Protein AF-A0A9P1GPL3-F1 (afdb_monomer)

Radius of gyration: 32.75 Å; Cα contacts (8 Å, |Δi|>4): 159; chains: 1; bounding box: 79×75×98 Å

Sequence (313 aa):
MGVFVDAPELQLQSQAELERCFILTQRFQTFSAKETKCEQCYRPGAQRQSIFLCGPAVNDRLQQKQCRSWFLGKAFVTLQYGDDRYVVREAIGECPSKAIRYVSREDLTKLEYAMTQCATLRHRARPWEKETIPGPYELYQELMLDELISMDMEKAVQSEADPYADTKVAEELGEDAQEILAAANRLSEEQREKIWPKGYGSEASQAAQAFEDQKNQKFGKRSTREVEEGDSRGVQRAEMKATLFYMLDRDGDGFLYDTELRPFADRVNRTCGVTEAEEYQSLCNEYRCSPMQGMDMIAFARMLDDEQSPHDF

pLDDT: mean 70.44, std 22.85, range [23.05, 98.12]

Structure (mmCIF, N/CA/C/O backbone):
data_AF-A0A9P1GPL3-F1
#
_entry.id   AF-A0A9P1GPL3-F1
#
loop_
_atom_site.group_PDB
_atom_site.id
_atom_site.type_symbol
_atom_site.label_atom_id
_atom_site.label_alt_id
_atom_site.label_comp_id
_atom_site.label_asym_id
_atom_site.label_entity_id
_atom_site.label_seq_id
_atom_site.pdbx_PDB_ins_code
_atom_site.Cartn_x
_atom_site.Cartn_y
_atom_site.Cartn_z
_atom_site.occupancy
_atom_site.B_iso_or_equiv
_atom_site.auth_seq_id
_atom_site.auth_comp_id
_atom_site.auth_asym_id
_atom_site.auth_atom_id
_atom_site.pdbx_PDB_model_num
ATOM 1 N N . MET A 1 1 ? 49.396 52.117 -6.608 1.00 36.03 1 MET A N 1
ATOM 2 C CA . MET A 1 1 ? 49.425 50.689 -6.987 1.00 36.03 1 MET A CA 1
ATOM 3 C C . MET A 1 1 ? 48.067 50.104 -6.656 1.00 36.03 1 MET A C 1
ATOM 5 O O . MET A 1 1 ? 47.766 49.928 -5.487 1.00 36.03 1 MET A O 1
ATOM 9 N N . GLY A 1 2 ? 47.227 49.907 -7.666 1.00 25.11 2 GLY A N 1
ATOM 10 C CA . GLY A 1 2 ? 45.908 49.295 -7.534 1.00 25.11 2 GLY A CA 1
ATOM 11 C C . GLY A 1 2 ? 45.536 48.755 -8.905 1.00 25.11 2 GLY A C 1
ATOM 12 O O . GLY A 1 2 ? 45.456 49.527 -9.856 1.00 25.11 2 GLY A O 1
ATOM 13 N N . VAL A 1 3 ? 45.465 47.433 -9.017 1.00 27.84 3 VAL A N 1
ATOM 14 C CA . VAL A 1 3 ? 45.242 46.713 -10.271 1.00 27.84 3 VAL A CA 1
ATOM 15 C C . VAL A 1 3 ? 43.737 46.656 -10.517 1.00 27.84 3 VAL A C 1
ATOM 17 O O . VAL A 1 3 ? 42.997 46.118 -9.699 1.00 27.84 3 VAL A O 1
ATOM 20 N N . PHE A 1 4 ? 43.315 47.258 -11.626 1.00 23.05 4 PHE A N 1
ATOM 21 C CA . PHE A 1 4 ? 42.003 47.090 -12.247 1.00 23.05 4 PHE A CA 1
ATOM 22 C C . PHE A 1 4 ? 41.982 45.739 -12.971 1.00 23.05 4 PHE A C 1
ATOM 24 O O . PHE A 1 4 ? 42.940 45.412 -13.673 1.00 23.05 4 PHE A O 1
ATOM 31 N N . VAL A 1 5 ? 40.905 44.971 -12.818 1.00 32.09 5 VAL A N 1
ATOM 32 C CA . VAL A 1 5 ? 40.594 43.847 -13.708 1.00 32.09 5 VAL A CA 1
ATOM 33 C C . VAL A 1 5 ? 39.197 44.093 -14.257 1.00 32.09 5 VAL A C 1
ATOM 35 O O . VAL A 1 5 ? 38.238 44.222 -13.497 1.00 32.09 5 VAL A O 1
ATOM 38 N N . ASP A 1 6 ? 39.140 44.220 -15.577 1.00 28.12 6 ASP A N 1
ATOM 39 C CA . ASP A 1 6 ? 37.954 44.494 -16.374 1.00 28.12 6 ASP A CA 1
ATOM 40 C C . ASP A 1 6 ? 36.912 43.374 -16.260 1.00 28.12 6 ASP A C 1
ATOM 42 O O . ASP A 1 6 ? 37.222 42.185 -16.365 1.00 28.12 6 ASP A O 1
ATOM 46 N N . ALA A 1 7 ? 35.653 43.772 -16.083 1.00 32.44 7 ALA A N 1
ATOM 47 C CA . ALA A 1 7 ? 34.491 42.921 -16.296 1.00 32.44 7 ALA A CA 1
ATOM 48 C C . ALA A 1 7 ? 34.049 43.047 -17.765 1.00 32.44 7 ALA A C 1
ATOM 50 O O . ALA A 1 7 ? 33.948 44.174 -18.257 1.00 32.44 7 ALA A O 1
ATOM 51 N N . PRO A 1 8 ? 33.749 41.948 -18.481 1.00 42.41 8 PRO A N 1
ATOM 52 C CA . PRO A 1 8 ? 33.212 42.059 -19.822 1.00 42.41 8 PRO A CA 1
ATOM 53 C C . PRO A 1 8 ? 31.729 42.438 -19.783 1.00 42.41 8 PRO A C 1
ATOM 55 O O . PRO A 1 8 ? 30.871 41.747 -19.233 1.00 42.41 8 PRO A O 1
ATOM 58 N N . GLU A 1 9 ? 31.486 43.568 -20.427 1.00 42.88 9 GLU A N 1
ATOM 59 C CA . GLU A 1 9 ? 30.253 44.062 -21.014 1.00 42.88 9 GLU A CA 1
ATOM 60 C C . GLU A 1 9 ? 29.491 42.945 -21.756 1.00 42.88 9 GLU A C 1
ATOM 62 O O . GLU A 1 9 ? 29.871 42.519 -22.847 1.00 42.88 9 GLU A O 1
ATOM 67 N N . LEU A 1 10 ? 28.404 42.452 -21.154 1.00 31.27 10 LEU A N 1
ATOM 68 C CA . LEU A 1 10 ? 27.431 41.596 -21.831 1.00 31.27 10 LEU A CA 1
ATOM 69 C C . LEU A 1 10 ? 26.256 42.454 -22.294 1.00 31.27 10 LEU A C 1
ATOM 71 O O . LEU A 1 10 ? 25.479 42.991 -21.505 1.00 31.27 10 LEU A O 1
ATOM 75 N N . GLN A 1 11 ? 26.201 42.589 -23.614 1.00 37.41 11 GLN A N 1
ATOM 76 C CA . GLN A 1 11 ? 25.208 43.311 -24.388 1.00 37.41 11 GLN A CA 1
ATOM 77 C C . GLN A 1 11 ? 23.776 42.902 -24.027 1.00 37.41 11 GLN A C 1
ATOM 79 O O . GLN A 1 11 ? 23.438 41.721 -23.951 1.00 37.41 11 GLN A O 1
ATOM 84 N N . LEU A 1 12 ? 22.915 43.916 -23.920 1.00 46.59 12 LEU A N 1
ATOM 85 C CA . LEU A 1 12 ? 21.476 43.776 -24.085 1.00 46.59 12 LEU A CA 1
ATOM 86 C C . LEU A 1 12 ? 21.175 43.087 -25.425 1.00 46.59 12 LEU A C 1
ATOM 88 O O . LEU A 1 12 ? 21.365 43.682 -26.486 1.00 46.59 12 LEU A O 1
ATOM 92 N N . GLN A 1 13 ? 20.606 41.884 -25.377 1.00 36.25 13 GLN A N 1
ATOM 93 C CA . GLN A 1 13 ? 19.779 41.366 -26.461 1.00 36.25 13 GLN A CA 1
ATOM 94 C C . GLN A 1 13 ? 18.399 40.961 -25.929 1.00 36.25 13 GLN A C 1
ATOM 96 O O . GLN A 1 13 ? 18.230 40.009 -25.178 1.00 36.25 13 GLN A O 1
ATOM 101 N N . SER A 1 14 ? 17.432 41.776 -26.359 1.00 42.41 14 SER A N 1
ATOM 102 C CA . SER A 1 14 ? 16.008 41.515 -26.583 1.00 42.41 14 SER A CA 1
ATOM 103 C C . SER A 1 14 ? 15.138 40.985 -25.435 1.00 42.41 14 SER A C 1
ATOM 105 O O . SER A 1 14 ? 14.998 39.784 -25.226 1.00 42.41 14 SER A O 1
ATOM 107 N N . GLN A 1 15 ? 14.352 41.905 -24.867 1.00 37.00 15 GLN A N 1
ATOM 108 C CA . GLN A 1 15 ? 13.057 41.689 -24.198 1.00 37.00 15 GLN A CA 1
ATOM 109 C C . GLN A 1 15 ? 11.960 41.094 -25.126 1.00 37.00 15 GLN A C 1
ATOM 111 O O . GLN A 1 15 ? 10.790 41.434 -24.997 1.00 37.00 15 GLN A O 1
ATOM 116 N N . ALA A 1 16 ? 12.296 40.219 -26.079 1.00 38.56 16 ALA A N 1
ATOM 117 C CA . ALA A 1 16 ? 11.332 39.664 -27.041 1.00 38.56 16 ALA A CA 1
ATOM 118 C C . ALA A 1 16 ? 10.867 38.228 -26.721 1.00 38.56 16 ALA A C 1
ATOM 120 O O . ALA A 1 16 ? 10.000 37.703 -27.415 1.00 38.56 16 ALA A O 1
ATOM 121 N N . GLU A 1 17 ? 11.396 37.588 -25.672 1.00 37.62 17 GLU A N 1
ATOM 122 C CA . GLU A 1 17 ? 11.065 36.188 -25.347 1.00 37.62 17 GLU A CA 1
ATOM 123 C C . GLU A 1 17 ? 10.162 36.003 -24.114 1.00 37.62 17 GLU A C 1
ATOM 125 O O . GLU A 1 17 ? 9.749 34.883 -23.826 1.00 37.62 17 GLU A O 1
ATOM 130 N N . LEU A 1 18 ? 9.766 37.080 -23.423 1.00 35.84 18 LEU A N 1
ATOM 131 C CA . LEU A 1 18 ? 8.903 36.990 -22.231 1.00 35.84 18 LEU A CA 1
ATOM 132 C C . LEU A 1 18 ? 7.399 37.205 -22.493 1.00 35.84 18 LEU A C 1
ATOM 134 O O . LEU A 1 18 ? 6.596 36.934 -21.606 1.00 35.84 18 LEU A O 1
ATOM 138 N N . GLU A 1 19 ? 6.983 37.582 -23.707 1.00 34.50 19 GLU A N 1
ATOM 139 C CA . GLU A 1 19 ? 5.559 37.797 -24.049 1.00 34.50 19 GLU A CA 1
ATOM 140 C C . GLU A 1 19 ? 4.894 36.639 -24.827 1.00 34.50 19 GLU A C 1
ATOM 142 O O . GLU A 1 19 ? 3.843 36.818 -25.437 1.00 34.50 19 GLU A O 1
ATOM 147 N N . ARG A 1 20 ? 5.455 35.419 -24.811 1.00 34.59 20 ARG A N 1
ATOM 148 C CA . ARG A 1 20 ? 4.840 34.244 -25.480 1.00 34.59 20 ARG A CA 1
ATOM 149 C C . ARG A 1 20 ? 4.268 33.162 -24.561 1.00 34.59 20 ARG A C 1
ATOM 151 O O . ARG A 1 20 ? 3.813 32.140 -25.063 1.00 34.59 20 ARG A O 1
ATOM 158 N N . CYS A 1 21 ? 4.213 33.388 -23.249 1.00 31.20 21 CYS A N 1
ATOM 159 C CA . CYS A 1 21 ? 3.619 32.433 -22.299 1.00 31.20 21 CYS A CA 1
ATOM 160 C C . CYS A 1 21 ? 2.234 32.820 -21.767 1.00 31.20 21 CYS A C 1
ATOM 162 O O . CYS A 1 21 ? 1.748 32.185 -20.836 1.00 31.20 21 CYS A O 1
ATOM 164 N N . PHE A 1 22 ? 1.557 33.805 -22.353 1.00 33.78 22 PHE A N 1
ATOM 165 C CA . PHE A 1 22 ? 0.177 34.102 -21.984 1.00 33.78 22 PHE A CA 1
ATOM 166 C C . PHE A 1 22 ? -0.705 34.167 -23.227 1.00 33.78 22 PHE A C 1
ATOM 168 O O . PHE A 1 22 ? -0.350 34.797 -24.216 1.00 33.78 22 PHE A O 1
ATOM 175 N N . ILE A 1 23 ? -1.879 33.540 -23.110 1.00 27.36 23 ILE A N 1
ATOM 176 C CA . ILE A 1 23 ? -2.945 33.372 -24.107 1.00 27.36 23 ILE A CA 1
ATOM 177 C C . ILE A 1 23 ? -2.765 32.144 -25.012 1.00 27.36 23 ILE A C 1
ATOM 179 O O . ILE A 1 23 ? -2.117 32.196 -26.049 1.00 27.36 23 ILE A O 1
ATOM 183 N N . LEU A 1 24 ? -3.447 31.054 -24.643 1.00 26.27 24 LEU A N 1
ATOM 184 C CA . LEU A 1 24 ? -4.519 30.477 -25.467 1.00 26.27 24 LEU A CA 1
ATOM 185 C C . LEU A 1 24 ? -5.358 29.491 -24.634 1.00 26.27 24 LEU A C 1
ATOM 187 O O . LEU A 1 24 ? -5.278 28.273 -24.773 1.00 26.27 24 LEU A O 1
ATOM 191 N N . THR A 1 25 ? -6.225 30.055 -23.795 1.00 35.03 25 THR A N 1
ATOM 192 C CA . THR A 1 25 ? -7.487 29.412 -23.422 1.00 35.03 25 THR A CA 1
ATOM 193 C C . THR A 1 25 ? -8.533 29.875 -24.442 1.00 35.03 25 THR A C 1
ATOM 195 O O . THR A 1 25 ? -8.679 31.072 -24.669 1.00 35.03 25 THR A O 1
ATOM 198 N N . GLN A 1 26 ? -9.248 28.918 -25.042 1.00 33.59 26 GLN A N 1
ATOM 199 C CA . GLN A 1 26 ? -10.379 29.061 -25.979 1.00 33.59 26 GLN A CA 1
ATOM 200 C C . GLN A 1 26 ? -10.111 29.581 -27.409 1.00 33.59 26 GLN A C 1
ATOM 202 O O . GLN A 1 26 ? -10.097 30.780 -27.672 1.00 33.59 26 GLN A O 1
ATOM 207 N N . ARG A 1 27 ? -10.161 28.657 -28.384 1.00 24.88 27 ARG A N 1
ATOM 208 C CA . ARG A 1 27 ? -11.124 28.745 -29.502 1.00 24.88 27 ARG A CA 1
ATOM 209 C C . ARG A 1 27 ? -11.258 27.414 -30.248 1.00 24.88 27 ARG A C 1
ATOM 211 O O . ARG A 1 27 ? -10.327 26.941 -30.888 1.00 24.88 27 ARG A O 1
ATOM 218 N N . PHE A 1 28 ? -12.463 26.848 -30.189 1.00 38.75 28 PHE A N 1
ATOM 219 C CA . PHE A 1 28 ? -12.977 25.899 -31.173 1.00 38.75 28 PHE A CA 1
ATOM 220 C C . PHE A 1 28 ? -13.031 26.595 -32.539 1.00 38.75 28 PHE A C 1
ATOM 222 O O . PHE A 1 28 ? -13.774 27.561 -32.692 1.00 38.75 28 PHE A O 1
ATOM 229 N N . GLN A 1 29 ? -12.286 26.095 -33.523 1.00 28.09 29 GLN A N 1
ATOM 230 C CA . GLN A 1 29 ? -12.649 26.170 -34.937 1.00 28.09 29 GLN A CA 1
ATOM 231 C C . GLN A 1 29 ? -11.852 25.120 -35.716 1.00 28.09 29 GLN A C 1
ATOM 233 O O . GLN A 1 29 ? -10.637 25.001 -35.600 1.00 28.09 29 GLN A O 1
ATOM 238 N N . THR A 1 30 ? -12.599 24.321 -36.467 1.00 39.34 30 THR A N 1
ATOM 239 C CA . THR A 1 30 ? -12.168 23.266 -37.382 1.00 39.34 30 THR A CA 1
ATOM 240 C C . THR A 1 30 ? -11.005 23.711 -38.267 1.00 39.34 30 THR A C 1
ATOM 242 O O . THR A 1 30 ? -11.190 24.581 -39.118 1.00 39.34 30 THR A O 1
ATOM 245 N N . PHE A 1 31 ? -9.837 23.080 -38.119 1.00 24.77 31 PHE A N 1
ATOM 246 C CA . PHE A 1 31 ? -8.761 23.169 -39.102 1.00 24.77 31 PHE A CA 1
ATOM 247 C C . PHE A 1 31 ? -8.461 21.795 -39.695 1.00 24.77 31 PHE A C 1
ATOM 249 O O . PHE A 1 31 ? -8.177 20.823 -39.001 1.00 24.77 31 PHE A O 1
ATOM 256 N N . SER A 1 32 ? -8.599 21.774 -41.017 1.00 31.56 32 SER A N 1
ATOM 257 C CA . SER A 1 32 ? -8.368 20.681 -41.946 1.00 31.56 32 SER A CA 1
ATOM 258 C C . SER A 1 32 ? -6.977 20.074 -41.786 1.00 31.56 32 SER A C 1
ATOM 260 O O . SER A 1 32 ? -5.975 20.788 -41.740 1.00 31.56 32 SER A O 1
ATOM 262 N N . ALA A 1 33 ? -6.942 18.744 -41.775 1.00 31.42 33 ALA A N 1
ATOM 263 C CA . ALA A 1 33 ? -5.743 17.927 -41.759 1.00 31.42 33 ALA A CA 1
ATOM 264 C C . ALA A 1 33 ? -4.786 18.286 -42.910 1.00 31.42 33 ALA A C 1
ATOM 266 O O . ALA A 1 33 ? -5.190 18.368 -44.071 1.00 31.42 33 ALA A O 1
ATOM 267 N N . LYS A 1 34 ? -3.499 18.431 -42.586 1.00 30.00 34 LYS A N 1
ATOM 268 C CA . LYS A 1 34 ? -2.422 18.009 -43.481 1.00 30.00 34 LYS A CA 1
ATOM 269 C C . LYS A 1 34 ? -1.764 16.801 -42.836 1.00 30.00 34 LYS A C 1
ATOM 271 O O . LYS A 1 34 ? -1.238 16.878 -41.731 1.00 30.00 34 LYS A O 1
ATOM 276 N N . GLU A 1 35 ? -1.921 15.687 -43.530 1.00 37.31 35 GLU A N 1
ATOM 277 C CA . GLU A 1 35 ? -1.553 14.339 -43.137 1.00 37.31 35 GLU A CA 1
ATOM 278 C C . GLU A 1 35 ? -0.032 14.152 -43.126 1.00 37.31 35 GLU A C 1
ATOM 280 O O . GLU A 1 35 ? 0.643 14.368 -44.131 1.00 37.31 35 GLU A O 1
ATOM 285 N N . THR A 1 36 ? 0.491 13.634 -42.021 1.00 33.47 36 THR A N 1
ATOM 286 C CA . THR A 1 36 ? 1.657 12.747 -42.025 1.00 33.47 36 THR A CA 1
ATOM 287 C C . THR A 1 36 ? 1.237 11.474 -41.304 1.00 33.47 36 THR A C 1
ATOM 289 O O . THR A 1 36 ? 1.114 11.426 -40.082 1.00 33.47 36 THR A O 1
ATOM 292 N N . LYS A 1 37 ? 0.906 10.460 -42.105 1.00 29.91 37 LYS A N 1
ATOM 293 C CA . LYS A 1 37 ? 0.381 9.170 -41.660 1.00 29.91 37 LYS A CA 1
ATOM 294 C C . LYS A 1 37 ? 1.469 8.345 -40.967 1.00 29.91 37 LYS A C 1
ATOM 296 O O . LYS A 1 37 ? 2.531 8.122 -41.539 1.00 29.91 37 LYS A O 1
ATOM 301 N N . CYS A 1 38 ? 1.163 7.829 -39.779 1.00 30.45 38 CYS A N 1
ATOM 302 C CA . CYS A 1 38 ? 1.746 6.586 -39.277 1.00 30.45 38 CYS A CA 1
ATOM 303 C C . CYS A 1 38 ? 0.770 5.468 -39.674 1.00 30.45 38 CYS A C 1
ATOM 305 O O . CYS A 1 38 ? -0.292 5.318 -39.074 1.00 30.45 38 CYS A O 1
ATOM 307 N N . GLU A 1 39 ? 1.060 4.770 -40.770 1.00 36.34 39 GLU A N 1
ATOM 308 C CA . GLU A 1 39 ? 0.087 3.940 -41.499 1.00 36.34 39 GLU A CA 1
ATOM 309 C C . GLU A 1 39 ? -0.100 2.520 -40.923 1.00 36.34 39 GLU A C 1
ATOM 311 O O . GLU A 1 39 ? -0.730 1.685 -41.561 1.00 36.34 39 GLU A O 1
ATOM 316 N N . GLN A 1 40 ? 0.397 2.229 -39.713 1.00 40.28 40 GLN A N 1
ATOM 317 C CA . GLN A 1 40 ? 0.325 0.877 -39.133 1.00 40.28 40 GLN A CA 1
ATOM 318 C C . GLN A 1 40 ? -0.740 0.662 -38.045 1.00 40.28 40 GLN A C 1
ATOM 320 O O . GLN A 1 40 ? -0.975 -0.486 -37.686 1.00 40.28 40 GLN A O 1
ATOM 325 N N . CYS A 1 41 ? -1.447 1.696 -37.568 1.00 39.25 41 CYS A N 1
ATOM 326 C CA . CYS A 1 41 ? -2.419 1.528 -36.467 1.00 39.25 41 CYS A CA 1
ATOM 327 C C . CYS A 1 41 ? -3.800 2.182 -36.683 1.00 39.25 41 CYS A C 1
ATOM 329 O O . CYS A 1 41 ? -4.587 2.257 -35.744 1.00 39.25 41 CYS A O 1
ATOM 331 N N . TYR A 1 42 ? -4.136 2.675 -37.882 1.00 35.72 42 TYR A N 1
ATOM 332 C CA . TYR A 1 42 ? -5.380 3.436 -38.077 1.00 35.72 42 TYR A CA 1
ATOM 333 C C . TYR A 1 42 ? -6.524 2.600 -38.678 1.00 35.72 42 TYR A C 1
ATOM 335 O O . TYR A 1 42 ? -6.498 2.264 -39.862 1.00 35.72 42 TYR A O 1
ATOM 343 N N . ARG A 1 43 ? -7.574 2.328 -37.883 1.00 37.53 43 ARG A N 1
ATOM 344 C CA . ARG A 1 43 ? -8.911 1.950 -38.384 1.00 37.53 43 ARG A CA 1
ATOM 345 C C . ARG A 1 43 ? -9.843 3.178 -38.342 1.00 37.53 43 ARG A C 1
ATOM 347 O O . ARG A 1 43 ? -10.060 3.719 -37.259 1.00 37.53 43 ARG A O 1
ATOM 354 N N . PRO A 1 44 ? -10.416 3.629 -39.473 1.00 36.41 44 PRO A N 1
ATOM 355 C CA . PRO A 1 44 ? -11.353 4.750 -39.487 1.00 36.41 44 PRO A CA 1
ATOM 356 C C . PRO A 1 44 ? -12.739 4.288 -39.012 1.00 36.41 44 PRO A C 1
ATOM 358 O O . PRO A 1 44 ? -13.333 3.419 -39.646 1.00 36.41 44 PRO A O 1
ATOM 361 N N . GLY A 1 45 ? -13.279 4.868 -37.931 1.00 39.16 45 GLY A N 1
ATOM 362 C CA . GLY A 1 45 ? -14.689 4.621 -37.591 1.00 39.16 45 GLY A CA 1
ATOM 363 C C . GLY A 1 45 ? -15.239 4.971 -36.204 1.00 39.16 45 GLY A C 1
ATOM 364 O O . GLY A 1 45 ? -16.425 4.734 -36.008 1.00 39.16 45 GLY A O 1
ATOM 365 N N . ALA A 1 46 ? -14.480 5.524 -35.250 1.00 34.66 46 ALA A N 1
ATOM 366 C CA . ALA A 1 46 ? -15.007 5.783 -33.899 1.00 34.66 46 ALA A CA 1
ATOM 367 C C . ALA A 1 46 ? -14.820 7.241 -33.443 1.00 34.66 46 ALA A C 1
ATOM 369 O O . ALA A 1 46 ? -13.742 7.822 -33.578 1.00 34.66 46 ALA A O 1
ATOM 370 N N . GLN A 1 47 ? -15.898 7.836 -32.922 1.00 39.50 47 GLN A N 1
ATOM 371 C CA . GLN A 1 47 ? -15.927 9.159 -32.299 1.00 39.50 47 GLN A CA 1
ATOM 372 C C . GLN A 1 47 ? -15.833 9.058 -30.756 1.00 39.50 47 GLN A C 1
ATOM 374 O O . GLN A 1 47 ? -16.820 8.669 -30.146 1.00 39.50 47 GLN A O 1
ATOM 379 N N . ARG A 1 48 ? -14.740 9.629 -30.203 1.00 42.06 48 ARG A N 1
ATOM 380 C CA . ARG A 1 48 ? -14.564 10.382 -28.921 1.00 42.06 48 ARG A CA 1
ATOM 381 C C . ARG A 1 48 ? -14.468 9.712 -27.512 1.00 42.06 48 ARG A C 1
ATOM 383 O O . ARG A 1 48 ? -15.441 9.839 -26.775 1.00 42.06 48 ARG A O 1
ATOM 390 N N . GLN A 1 49 ? -13.208 9.492 -27.039 1.00 37.03 49 GLN A N 1
ATOM 391 C CA . GLN A 1 49 ? -12.601 9.812 -25.692 1.00 37.03 49 GLN A CA 1
ATOM 392 C C . GLN A 1 49 ? -12.162 8.747 -24.619 1.00 37.03 49 GLN A C 1
ATOM 394 O O . GLN A 1 49 ? -12.905 8.518 -23.677 1.00 37.03 49 GLN A O 1
ATOM 399 N N . SER A 1 50 ? -10.852 8.358 -24.588 1.00 39.06 50 SER A N 1
ATOM 400 C CA . SER A 1 50 ? -9.988 7.964 -23.403 1.00 39.06 50 SER A CA 1
ATOM 401 C C . SER A 1 50 ? -8.447 8.035 -23.609 1.00 39.06 50 SER A C 1
ATOM 403 O O . SER A 1 50 ? -7.946 7.722 -24.683 1.00 39.06 50 SER A O 1
ATOM 405 N N . ILE A 1 51 ? -7.671 8.331 -22.557 1.00 44.06 51 ILE A N 1
ATOM 406 C CA . ILE A 1 51 ? -6.314 8.912 -22.642 1.00 44.06 51 ILE A CA 1
ATOM 407 C C . ILE A 1 51 ? -5.113 7.947 -22.709 1.00 44.06 51 ILE A C 1
ATOM 409 O O . ILE A 1 51 ? -5.085 6.944 -22.008 1.00 44.06 51 ILE A O 1
ATOM 413 N N . PHE A 1 52 ? -4.107 8.274 -23.541 1.00 44.34 52 PHE A N 1
ATOM 414 C CA . PHE A 1 52 ? -2.851 7.516 -23.731 1.00 44.34 52 PHE A CA 1
ATOM 415 C C . PHE A 1 52 ? -1.623 8.371 -23.370 1.00 44.34 52 PHE A C 1
ATOM 417 O O . PHE A 1 52 ? -1.648 9.581 -23.551 1.00 44.34 52 PHE A O 1
ATOM 424 N N . LEU A 1 53 ? -0.526 7.759 -22.921 1.00 43.69 53 LEU A N 1
ATOM 425 C CA . LEU A 1 53 ? 0.788 8.405 -22.754 1.00 43.69 53 LEU A CA 1
ATOM 426 C C . LEU A 1 53 ? 1.820 7.624 -23.574 1.00 43.69 53 LEU A C 1
ATOM 428 O O . LEU A 1 53 ? 1.636 6.433 -23.787 1.00 43.69 53 LEU A O 1
ATOM 432 N N . CYS A 1 54 ? 2.893 8.259 -24.049 1.00 42.03 54 CYS A N 1
ATOM 433 C CA . CYS A 1 54 ? 3.989 7.557 -24.723 1.00 42.03 54 CYS A CA 1
ATOM 434 C C . CYS A 1 54 ? 5.325 8.069 -24.169 1.00 42.03 54 CYS A C 1
ATOM 436 O O . CYS A 1 54 ? 5.595 9.269 -24.219 1.00 42.03 54 CYS A O 1
ATOM 438 N N . GLY A 1 55 ? 6.127 7.181 -23.579 1.00 38.16 55 GLY A N 1
ATOM 439 C CA . GLY A 1 55 ? 7.487 7.471 -23.107 1.00 38.16 55 GLY A CA 1
ATOM 440 C C . GLY A 1 55 ? 8.554 7.235 -24.190 1.00 38.16 55 GLY A C 1
ATOM 441 O O . GLY A 1 55 ? 8.278 6.564 -25.187 1.00 38.16 55 GLY A O 1
ATOM 442 N N . PRO A 1 56 ? 9.781 7.771 -24.032 1.00 39.41 56 PRO A N 1
ATOM 443 C CA . PRO A 1 56 ? 10.856 7.552 -24.996 1.00 39.41 56 PRO A CA 1
ATOM 444 C C . PRO A 1 56 ? 11.278 6.07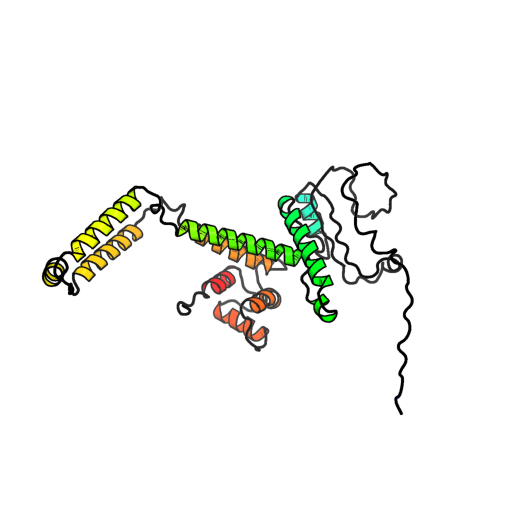3 -25.026 1.00 39.41 56 PRO A C 1
ATOM 446 O O . PRO A 1 56 ? 11.633 5.497 -24.001 1.00 39.41 56 PRO A O 1
ATOM 449 N N . ALA A 1 57 ? 11.255 5.464 -26.214 1.00 40.56 57 ALA A N 1
ATOM 450 C CA . ALA A 1 57 ? 11.701 4.091 -26.441 1.00 40.56 57 ALA A CA 1
ATOM 451 C C . ALA A 1 57 ? 13.238 3.988 -26.486 1.00 40.56 57 ALA A C 1
ATOM 453 O O . ALA A 1 57 ? 13.908 4.798 -27.135 1.00 40.56 57 ALA A O 1
ATOM 454 N N . VAL A 1 58 ? 13.796 2.954 -25.847 1.00 46.06 58 VAL A N 1
ATOM 455 C CA . VAL A 1 58 ? 15.222 2.611 -25.918 1.00 46.06 58 VAL A CA 1
ATOM 456 C C . VAL A 1 58 ? 15.464 1.625 -27.068 1.00 46.06 58 VAL A C 1
ATOM 458 O O . VAL A 1 58 ? 15.069 0.471 -27.008 1.00 46.06 58 VAL A O 1
ATOM 461 N N . ASN A 1 59 ? 16.164 2.138 -28.085 1.00 45.00 59 ASN A N 1
ATOM 462 C CA . ASN A 1 59 ? 17.122 1.469 -28.975 1.00 45.00 59 ASN A CA 1
ATOM 463 C C . ASN A 1 59 ? 16.655 0.251 -29.809 1.00 45.00 59 ASN A C 1
ATOM 465 O O . ASN A 1 59 ? 16.841 -0.891 -29.407 1.00 45.00 59 ASN A O 1
ATOM 469 N N . ASP A 1 60 ? 16.244 0.508 -31.059 1.00 45.41 60 ASP A N 1
ATOM 470 C CA . ASP A 1 60 ? 16.341 -0.479 -32.143 1.00 45.41 60 ASP A CA 1
ATOM 471 C C . ASP A 1 60 ? 16.931 0.156 -33.422 1.00 45.41 60 ASP A C 1
ATOM 473 O O . ASP A 1 60 ? 16.605 1.284 -33.812 1.00 45.41 60 ASP A O 1
ATOM 477 N N . ARG A 1 61 ? 17.919 -0.518 -34.021 1.00 51.16 61 ARG A N 1
ATOM 478 C CA . ARG A 1 61 ? 19.040 0.117 -34.749 1.00 51.16 61 ARG A CA 1
ATOM 479 C C . ARG A 1 61 ? 18.887 0.227 -36.266 1.00 51.16 61 ARG A C 1
ATOM 481 O O . ARG A 1 61 ? 19.836 0.665 -36.916 1.00 51.16 61 ARG A O 1
ATOM 488 N N . LEU A 1 62 ? 17.740 -0.110 -36.856 1.00 42.47 62 LEU A N 1
ATOM 489 C CA . LEU A 1 62 ? 17.647 -0.245 -38.323 1.00 42.47 62 LEU A CA 1
ATOM 490 C C . LEU A 1 62 ? 16.617 0.633 -39.052 1.00 42.47 62 LEU A C 1
ATOM 492 O O . LEU A 1 62 ? 16.679 0.701 -40.275 1.00 42.47 62 LEU A O 1
ATOM 496 N N . GLN A 1 63 ? 15.791 1.428 -38.361 1.00 43.28 63 GLN A N 1
ATOM 497 C CA . GLN A 1 63 ? 14.895 2.409 -39.021 1.00 43.28 63 GLN A CA 1
ATOM 498 C C . GLN A 1 63 ? 15.241 3.888 -38.758 1.00 43.28 63 GLN A C 1
ATOM 500 O O . GLN A 1 63 ? 14.532 4.809 -39.157 1.00 43.28 63 GLN A O 1
ATOM 505 N N . GLN A 1 64 ? 16.385 4.161 -38.130 1.00 45.12 64 GLN A N 1
ATOM 506 C CA . GLN A 1 64 ? 16.657 5.456 -37.501 1.00 45.12 64 GLN A CA 1
ATOM 507 C C . GLN A 1 64 ? 17.403 6.495 -38.361 1.00 45.12 64 GLN A C 1
ATOM 509 O O . GLN A 1 64 ? 17.966 7.433 -37.805 1.00 45.12 64 GLN A O 1
ATOM 514 N N . LYS A 1 65 ? 17.463 6.380 -39.694 1.00 42.78 65 LYS A N 1
ATOM 515 C CA . LYS A 1 65 ? 18.240 7.350 -40.501 1.00 42.78 65 LYS A CA 1
ATOM 516 C C . LYS A 1 65 ? 17.457 8.565 -41.005 1.00 42.78 65 LYS A C 1
ATOM 518 O O . LYS A 1 65 ? 18.097 9.562 -41.315 1.00 42.78 65 LYS A O 1
ATOM 523 N N . GLN A 1 66 ? 16.121 8.548 -41.001 1.00 39.38 66 GLN A N 1
ATOM 524 C CA . GLN A 1 66 ? 15.328 9.677 -41.523 1.00 39.38 66 GLN A CA 1
ATOM 525 C C . GLN A 1 66 ? 14.535 10.471 -40.470 1.00 39.38 66 GLN A C 1
ATOM 527 O O . GLN A 1 66 ? 14.238 11.637 -40.705 1.00 39.38 66 GLN A O 1
ATOM 532 N N . CYS A 1 67 ? 14.309 9.931 -39.265 1.00 40.62 67 CYS A N 1
ATOM 533 C CA . CYS A 1 67 ? 13.665 10.667 -38.160 1.00 40.62 67 CYS A CA 1
ATOM 534 C C . CYS A 1 67 ? 14.643 11.336 -37.171 1.00 40.62 67 CYS A C 1
ATOM 536 O O . CYS A 1 67 ? 14.209 11.977 -36.217 1.00 40.62 67 CYS A O 1
ATOM 538 N N . ARG A 1 68 ? 15.966 11.216 -37.368 1.00 38.31 68 ARG A N 1
ATOM 539 C CA . ARG A 1 68 ? 16.977 11.674 -36.389 1.00 38.31 68 ARG A CA 1
ATOM 540 C C . ARG A 1 68 ? 17.266 13.179 -36.380 1.00 38.31 68 ARG A C 1
ATOM 542 O O . ARG A 1 68 ? 17.927 13.640 -35.460 1.00 38.31 68 ARG A O 1
ATOM 549 N N . SER A 1 69 ? 16.794 13.956 -37.357 1.00 38.56 69 SER A N 1
ATOM 550 C CA . SER A 1 69 ? 17.207 15.365 -37.474 1.00 38.56 69 SER A CA 1
ATOM 551 C C . SER A 1 69 ? 16.330 16.369 -36.708 1.00 38.56 69 SER A C 1
ATOM 553 O O . SER A 1 69 ? 16.731 17.524 -36.614 1.00 38.56 69 SER A O 1
ATOM 555 N N . TRP A 1 70 ? 15.162 15.985 -36.177 1.00 39.88 70 TRP A N 1
ATOM 556 C CA . TRP A 1 70 ? 14.196 16.960 -35.625 1.00 39.88 70 TRP A CA 1
ATOM 557 C C . TRP A 1 70 ? 13.737 16.713 -34.181 1.00 39.88 70 TRP A C 1
ATOM 559 O O . TRP A 1 70 ? 13.044 17.555 -33.619 1.00 39.88 70 TRP A O 1
ATOM 569 N N . PHE A 1 71 ? 14.154 15.623 -33.534 1.00 42.72 71 PHE A N 1
ATOM 570 C CA . PHE A 1 71 ? 13.699 15.293 -32.178 1.00 42.72 71 PHE A CA 1
ATOM 571 C C . PHE A 1 71 ? 14.864 15.267 -31.188 1.00 42.72 71 PHE A C 1
ATOM 573 O O . PHE A 1 71 ? 15.349 14.222 -30.761 1.00 42.72 71 PHE A O 1
ATOM 580 N N . LEU A 1 72 ? 15.324 16.465 -30.829 1.00 42.84 72 LEU A N 1
ATOM 581 C CA . LEU A 1 72 ? 16.221 16.701 -29.701 1.00 42.84 72 LEU A CA 1
ATOM 582 C C . LEU A 1 72 ? 15.493 16.386 -28.381 1.00 42.84 72 LEU A C 1
ATOM 584 O O . LEU A 1 72 ? 14.769 17.226 -27.855 1.00 42.84 72 LEU A O 1
ATOM 588 N N . GLY A 1 73 ? 15.684 15.171 -27.861 1.00 47.19 73 GLY A N 1
ATOM 589 C CA . GLY A 1 73 ? 15.762 14.856 -26.424 1.00 47.19 73 GLY A CA 1
ATOM 590 C C . GLY A 1 73 ? 14.577 15.175 -25.502 1.00 47.19 73 GLY A C 1
ATOM 591 O O . GLY A 1 73 ? 14.732 15.064 -24.289 1.00 47.19 73 GLY A O 1
ATOM 592 N N . LYS A 1 74 ? 13.409 15.575 -26.009 1.00 46.91 74 LYS A N 1
ATOM 593 C CA . LYS A 1 74 ? 12.237 15.868 -25.173 1.00 46.91 74 LYS A CA 1
ATOM 594 C C . LYS A 1 74 ? 11.235 14.725 -25.274 1.00 46.91 74 LYS A C 1
ATOM 596 O O . LYS A 1 74 ? 10.694 14.471 -26.345 1.00 46.91 74 LYS A O 1
ATOM 601 N N . ALA A 1 75 ? 10.989 14.048 -24.154 1.00 52.34 75 ALA A N 1
ATOM 602 C CA . ALA A 1 75 ? 9.848 13.153 -24.023 1.00 52.34 75 ALA A CA 1
ATOM 603 C C . ALA A 1 75 ? 8.570 13.986 -24.194 1.00 52.34 75 ALA A C 1
ATOM 605 O O . ALA A 1 75 ? 8.327 14.913 -23.419 1.00 52.34 75 ALA A O 1
ATOM 606 N N . PHE A 1 76 ? 7.794 13.697 -25.234 1.00 55.16 76 PHE A N 1
ATOM 607 C CA . PHE A 1 76 ? 6.493 14.310 -25.458 1.00 55.16 76 PHE A CA 1
ATOM 608 C C . PHE A 1 76 ? 5.417 13.303 -25.073 1.00 55.16 76 PHE A C 1
ATOM 610 O O . PHE A 1 76 ? 5.381 12.179 -25.563 1.00 55.16 76 PHE A O 1
ATOM 617 N N . VAL A 1 77 ? 4.538 13.718 -24.173 1.00 58.59 77 VAL A N 1
ATOM 618 C CA . VAL A 1 77 ? 3.370 12.938 -23.789 1.00 58.59 77 VAL A CA 1
ATOM 619 C C . VAL A 1 77 ? 2.250 13.312 -24.753 1.00 58.59 77 VAL A C 1
ATOM 621 O O . VAL A 1 77 ? 1.860 14.475 -24.817 1.00 58.59 77 VAL A O 1
ATOM 624 N N . THR A 1 78 ? 1.759 12.348 -25.531 1.00 65.12 78 THR A N 1
ATOM 625 C CA . THR A 1 78 ? 0.636 12.580 -26.451 1.00 65.12 78 THR A CA 1
ATOM 626 C C . THR A 1 78 ? -0.613 11.937 -25.883 1.00 65.12 78 THR A C 1
ATOM 628 O O . THR A 1 78 ? -0.714 10.715 -25.899 1.00 65.12 78 THR A O 1
ATOM 631 N N . LEU A 1 79 ? -1.556 12.760 -25.422 1.00 64.56 79 LEU A N 1
ATOM 632 C CA . LEU A 1 79 ? -2.867 12.313 -24.955 1.00 64.56 79 LEU A CA 1
ATOM 633 C C . LEU A 1 79 ? -3.726 11.931 -26.169 1.00 64.56 79 LEU A C 1
ATOM 635 O O . LEU A 1 79 ? -4.162 12.803 -26.920 1.00 64.56 79 LEU A O 1
ATOM 639 N N . GLN A 1 80 ? -3.930 10.633 -26.401 1.00 71.06 80 GLN A N 1
ATOM 640 C CA . GLN A 1 80 ? -4.913 10.152 -27.390 1.00 71.06 80 GLN A CA 1
ATOM 641 C C . GLN A 1 80 ? -6.257 9.864 -26.727 1.00 71.06 80 GLN A C 1
ATOM 643 O O . GLN A 1 80 ? -6.369 10.073 -25.545 1.00 71.06 80 GLN A O 1
ATOM 648 N N . TYR A 1 81 ? -7.306 9.499 -27.454 1.00 68.50 81 TYR A N 1
ATOM 649 C CA . TYR A 1 81 ? -8.673 9.421 -26.927 1.00 68.50 81 TYR A CA 1
ATOM 650 C C . TYR A 1 81 ? -9.382 8.183 -27.531 1.00 68.50 81 TYR A C 1
ATOM 652 O O . TYR A 1 81 ? -9.784 8.264 -28.684 1.00 68.50 81 TYR A O 1
ATOM 660 N N . GLY A 1 82 ? -9.531 7.057 -26.812 1.00 73.56 82 GLY A N 1
ATOM 661 C CA . GLY A 1 82 ? -10.222 5.829 -27.260 1.00 73.56 82 GLY A CA 1
ATOM 662 C C . GLY A 1 82 ? -11.435 5.417 -26.411 1.00 73.56 82 GLY A C 1
ATOM 663 O O . GLY A 1 82 ? -11.354 5.390 -25.200 1.00 73.56 82 GLY A O 1
ATOM 664 N N . ASP A 1 83 ? -12.560 5.071 -27.026 1.00 73.62 83 ASP A N 1
ATOM 665 C CA . ASP A 1 83 ? -13.836 4.856 -26.307 1.00 73.62 83 ASP A CA 1
ATOM 666 C C . ASP A 1 83 ? -14.055 3.477 -25.734 1.00 73.62 83 ASP A C 1
ATOM 668 O O . ASP A 1 83 ? -14.799 3.282 -24.774 1.00 73.62 83 ASP A O 1
ATOM 672 N N . ASP A 1 84 ? -13.416 2.505 -26.357 1.00 80.00 84 ASP A N 1
ATOM 673 C CA . ASP A 1 84 ? -13.615 1.122 -26.012 1.00 80.00 84 ASP A CA 1
ATOM 674 C C . ASP A 1 84 ? -12.476 0.665 -25.108 1.00 80.00 84 ASP A C 1
ATOM 676 O O . ASP A 1 84 ? -11.306 0.625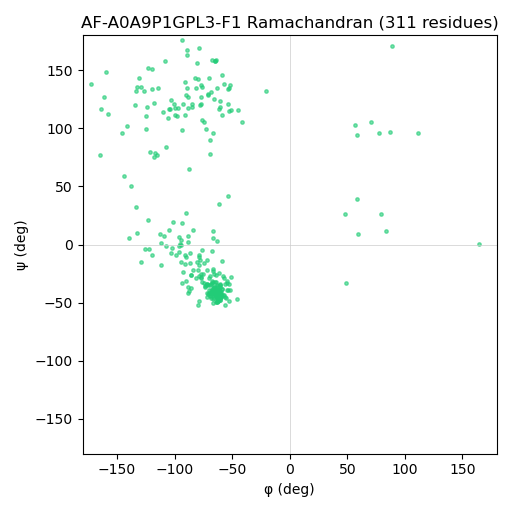 -25.504 1.00 80.00 84 ASP A O 1
ATOM 680 N N . ARG A 1 85 ? -12.836 0.289 -23.879 1.00 76.44 85 ARG A N 1
ATOM 681 C CA . ARG A 1 85 ? -11.908 -0.279 -22.899 1.00 76.44 85 ARG A CA 1
ATOM 682 C C . ARG A 1 85 ? -11.172 -1.496 -23.464 1.00 76.44 85 ARG A C 1
ATOM 684 O O . ARG A 1 85 ? -10.022 -1.718 -23.091 1.00 76.44 85 ARG A O 1
ATOM 691 N N . TYR A 1 86 ? -11.806 -2.265 -24.352 1.00 83.56 86 TYR A N 1
ATOM 692 C CA . TYR A 1 86 ? -11.182 -3.399 -25.026 1.00 83.56 86 TYR A CA 1
ATOM 693 C C . TYR A 1 86 ? -10.075 -2.941 -25.977 1.00 83.56 86 TYR A C 1
ATOM 695 O O . TYR A 1 86 ? -8.948 -3.407 -25.853 1.00 83.56 86 TYR A O 1
ATOM 703 N N . VAL A 1 87 ? -10.358 -1.965 -26.846 1.00 79.38 87 VAL A N 1
ATOM 704 C CA . VAL A 1 87 ? -9.377 -1.416 -27.802 1.00 79.38 87 VAL A CA 1
ATOM 705 C C . VAL A 1 87 ? -8.188 -0.793 -27.074 1.00 79.38 87 VAL A C 1
ATOM 707 O O . VAL A 1 87 ? -7.042 -0.976 -27.473 1.00 79.38 87 VAL A O 1
ATOM 710 N N . VAL A 1 88 ? -8.441 -0.083 -25.971 1.00 77.81 88 VAL A N 1
ATOM 711 C CA . VAL A 1 88 ? -7.373 0.495 -25.146 1.00 77.81 88 VAL A CA 1
ATOM 712 C C . VAL A 1 88 ? -6.528 -0.602 -24.493 1.00 77.81 88 VAL A C 1
ATOM 714 O O . VAL A 1 88 ? -5.302 -0.512 -24.491 1.00 77.81 88 VAL A O 1
ATOM 717 N N . ARG A 1 89 ? -7.160 -1.658 -23.967 1.00 80.94 89 ARG A N 1
ATOM 718 C CA . ARG A 1 89 ? -6.456 -2.794 -23.357 1.00 80.94 89 ARG A CA 1
ATOM 719 C C . ARG A 1 89 ? -5.621 -3.565 -24.382 1.00 80.94 89 ARG A C 1
ATOM 721 O O . ARG A 1 89 ? -4.488 -3.913 -24.073 1.00 80.94 89 ARG A O 1
ATOM 728 N N . GLU A 1 90 ? -6.156 -3.792 -25.578 1.00 84.38 90 GLU A N 1
ATOM 729 C CA . GLU A 1 90 ? -5.456 -4.439 -26.693 1.00 84.38 90 GLU A CA 1
ATOM 730 C C . GLU A 1 90 ? -4.247 -3.600 -27.125 1.00 84.38 90 GLU A C 1
ATOM 732 O O . GLU A 1 90 ? -3.131 -4.106 -27.134 1.00 84.38 90 GLU A O 1
ATOM 737 N N . ALA A 1 91 ? -4.418 -2.288 -27.320 1.00 77.25 91 ALA A N 1
ATOM 738 C CA . ALA A 1 91 ? -3.318 -1.379 -27.652 1.00 77.25 91 ALA A CA 1
ATOM 739 C C . ALA A 1 91 ? -2.220 -1.324 -26.571 1.00 77.25 91 ALA A C 1
ATOM 741 O O . ALA A 1 91 ? -1.039 -1.188 -26.890 1.00 77.25 91 ALA A O 1
ATOM 742 N N . ILE A 1 92 ? -2.587 -1.428 -25.289 1.00 81.50 92 ILE A N 1
ATOM 743 C CA . ILE A 1 92 ? -1.621 -1.525 -24.183 1.00 81.50 92 ILE A CA 1
ATOM 744 C C . ILE A 1 92 ? -0.885 -2.864 -24.219 1.00 81.50 92 ILE A C 1
ATOM 746 O O . ILE A 1 92 ? 0.332 -2.881 -24.048 1.00 81.50 92 ILE A O 1
ATOM 750 N N . GLY A 1 93 ? -1.607 -3.965 -24.449 1.00 77.88 93 GLY A N 1
ATOM 751 C CA . GLY A 1 93 ? -1.037 -5.310 -24.532 1.00 77.88 93 GLY A CA 1
ATOM 752 C C . GLY A 1 93 ? -0.095 -5.486 -25.723 1.00 77.88 93 GLY A C 1
ATOM 753 O O . GLY A 1 93 ? 0.952 -6.111 -25.591 1.00 77.88 93 GLY A O 1
ATOM 754 N N . GLU A 1 94 ? -0.422 -4.877 -26.861 1.00 82.50 94 GLU A N 1
ATOM 755 C CA . GLU A 1 94 ? 0.403 -4.899 -28.071 1.00 82.50 94 GLU A CA 1
ATOM 756 C C . GLU A 1 94 ? 1.586 -3.920 -28.018 1.00 82.50 94 GLU A C 1
ATOM 758 O O . GLU A 1 94 ? 2.450 -3.959 -28.892 1.00 82.50 94 GLU A O 1
ATOM 763 N N . CYS A 1 95 ? 1.668 -3.039 -27.012 1.00 74.00 95 CYS A N 1
ATOM 764 C CA . CYS A 1 95 ? 2.750 -2.066 -26.897 1.00 74.00 95 CYS A CA 1
ATOM 765 C C . CYS A 1 95 ? 4.049 -2.736 -26.405 1.00 74.00 95 CYS A C 1
ATOM 767 O O . CYS A 1 95 ? 4.182 -3.009 -25.207 1.00 74.00 95 CYS A O 1
ATOM 769 N N . PRO A 1 96 ? 5.074 -2.919 -27.264 1.00 65.31 96 PRO A N 1
ATOM 770 C CA . PRO A 1 96 ? 6.275 -3.680 -26.905 1.00 65.31 96 PRO A CA 1
ATOM 771 C C . PRO A 1 96 ? 7.108 -3.003 -25.807 1.00 65.31 96 PRO A C 1
ATOM 773 O O . PRO A 1 96 ? 7.866 -3.657 -25.099 1.00 65.31 96 PRO A O 1
ATOM 776 N N . SER A 1 97 ? 6.970 -1.686 -25.647 1.00 71.25 97 SER A N 1
ATOM 777 C CA . SER A 1 97 ? 7.715 -0.888 -24.673 1.00 71.25 97 SER A CA 1
ATOM 778 C C . SER A 1 97 ? 6.960 -0.642 -23.366 1.00 71.25 97 SER A C 1
ATOM 780 O O . SER A 1 97 ? 7.494 0.048 -22.497 1.00 71.25 97 SER A O 1
ATOM 782 N N . LYS A 1 98 ? 5.712 -1.126 -23.227 1.00 71.62 98 LYS A N 1
ATOM 783 C CA . LYS A 1 98 ? 4.791 -0.739 -22.135 1.00 71.62 98 LYS A CA 1
ATOM 784 C C . LYS A 1 98 ? 4.713 0.791 -21.946 1.00 71.62 98 LYS A C 1
ATOM 786 O O . LYS A 1 98 ? 4.440 1.286 -20.851 1.00 71.62 98 LYS A O 1
ATOM 791 N N . ALA A 1 99 ? 4.987 1.551 -23.012 1.00 73.44 99 ALA A N 1
ATOM 792 C CA . ALA A 1 99 ? 5.025 3.010 -22.985 1.00 73.44 99 ALA A CA 1
ATOM 793 C C . ALA A 1 99 ? 3.625 3.610 -22.852 1.00 73.44 99 ALA A C 1
ATOM 795 O O . ALA A 1 99 ? 3.496 4.745 -22.395 1.00 73.44 99 ALA A O 1
ATOM 796 N N . ILE A 1 100 ? 2.606 2.838 -23.234 1.00 78.44 100 ILE A N 1
ATOM 797 C CA . ILE A 1 100 ? 1.206 3.206 -23.113 1.00 78.44 100 ILE A CA 1
ATOM 798 C C . ILE A 1 100 ? 0.709 2.866 -21.713 1.00 78.44 100 ILE A C 1
ATOM 800 O O . ILE A 1 100 ? 0.718 1.710 -21.290 1.00 78.44 100 ILE A O 1
ATOM 804 N N . ARG A 1 101 ? 0.240 3.893 -21.002 1.00 82.06 101 ARG A N 1
ATOM 805 C CA . ARG A 1 101 ? -0.444 3.761 -19.714 1.00 82.06 101 ARG A CA 1
ATOM 806 C C . ARG A 1 101 ? -1.887 4.219 -19.855 1.00 82.06 101 ARG A C 1
ATOM 808 O O . ARG A 1 101 ? -2.145 5.258 -20.458 1.00 82.06 101 ARG A O 1
ATOM 815 N N . TYR A 1 102 ? -2.796 3.430 -19.290 1.00 84.50 102 TYR A N 1
ATOM 816 C CA . TYR A 1 102 ? -4.198 3.797 -19.143 1.00 84.50 102 TYR A CA 1
ATOM 817 C C . TYR A 1 102 ? -4.374 4.687 -17.918 1.00 84.50 102 TYR A C 1
ATOM 819 O O . TYR A 1 102 ? -3.860 4.367 -16.845 1.00 84.50 102 TYR A O 1
ATOM 827 N N . VAL A 1 103 ? -5.138 5.763 -18.079 1.00 83.75 103 VAL A N 1
ATOM 828 C CA . VAL A 1 103 ? -5.636 6.590 -16.978 1.00 83.75 103 VAL A CA 1
ATOM 829 C C . VAL A 1 103 ? -7.124 6.817 -17.215 1.00 83.75 103 VAL A C 1
ATOM 831 O O . VAL A 1 103 ? -7.545 7.054 -18.352 1.00 83.75 103 VAL A O 1
ATOM 834 N N . SER A 1 104 ? -7.925 6.683 -16.156 1.00 86.06 104 SER A N 1
ATOM 835 C CA . SER A 1 104 ? -9.365 6.910 -16.243 1.00 86.06 104 SER A CA 1
ATOM 836 C C . SER A 1 104 ? -9.648 8.381 -16.571 1.00 86.06 104 SER A C 1
ATOM 838 O O . SER A 1 104 ? -8.824 9.268 -16.341 1.00 86.06 104 SER A O 1
ATOM 840 N N . ARG A 1 105 ? -10.830 8.669 -17.119 1.00 84.88 105 ARG A N 1
ATOM 841 C CA . ARG A 1 105 ? -11.230 10.055 -17.394 1.00 84.88 105 ARG A CA 1
ATOM 842 C C . ARG A 1 105 ? -11.354 10.886 -16.114 1.00 84.88 105 ARG A C 1
ATOM 844 O O . ARG A 1 105 ? -11.074 12.080 -16.145 1.00 84.88 105 ARG A O 1
ATOM 851 N N . GLU A 1 106 ? -11.792 10.261 -15.028 1.00 88.31 106 GLU A N 1
ATOM 852 C CA . GLU A 1 106 ? -11.983 10.898 -13.720 1.00 88.31 106 GLU A CA 1
ATOM 853 C C . GLU A 1 106 ? -10.642 11.309 -13.106 1.00 88.31 106 GLU A C 1
ATOM 855 O O . GLU A 1 106 ? -10.530 12.373 -12.505 1.00 88.31 106 GLU A O 1
ATOM 860 N N . ASP A 1 107 ? -9.598 10.527 -13.372 1.00 90.06 107 ASP A N 1
ATOM 861 C CA . ASP A 1 107 ? -8.251 10.759 -12.860 1.00 90.06 107 ASP A CA 1
ATOM 862 C C . ASP A 1 107 ? -7.392 11.667 -13.754 1.00 90.06 107 ASP A C 1
ATOM 864 O O . ASP A 1 107 ? -6.223 11.932 -13.455 1.00 90.06 107 ASP A O 1
ATOM 868 N N . LEU A 1 108 ? -7.946 12.177 -14.859 1.00 88.06 108 LEU A N 1
ATOM 869 C CA . LEU A 1 108 ? -7.191 13.010 -15.792 1.00 88.06 108 LEU A CA 1
ATOM 870 C C . LEU A 1 108 ? -6.652 14.281 -15.125 1.00 88.06 108 LEU A C 1
ATOM 872 O O . LEU A 1 108 ? -5.506 14.660 -15.352 1.00 88.06 108 LEU A O 1
ATOM 876 N N . THR A 1 109 ? -7.461 14.928 -14.288 1.00 90.44 109 THR A N 1
ATOM 877 C CA . THR A 1 109 ? -7.067 16.152 -13.576 1.00 90.44 109 THR A CA 1
ATOM 878 C C . THR A 1 109 ? -5.885 15.900 -12.639 1.00 90.44 109 THR A C 1
ATOM 880 O O . THR A 1 109 ? -4.980 16.731 -12.546 1.00 90.44 109 THR A O 1
ATOM 883 N N . LYS A 1 110 ? -5.838 14.726 -11.998 1.00 92.12 110 LYS A N 1
ATOM 884 C CA . LYS A 1 110 ? -4.722 14.299 -11.141 1.00 92.12 110 LYS A CA 1
ATOM 885 C C . LYS A 1 110 ? -3.463 14.051 -11.961 1.00 92.12 110 LYS A C 1
ATOM 887 O O . LYS A 1 110 ? -2.380 14.477 -11.569 1.00 92.12 110 LYS A O 1
ATOM 892 N N . LEU A 1 111 ? -3.596 13.423 -13.129 1.00 92.38 111 LEU A N 1
ATOM 893 C CA . LEU A 1 111 ? -2.473 13.237 -14.044 1.00 92.38 111 LEU A CA 1
ATOM 894 C C . LEU A 1 111 ? -1.925 14.580 -14.554 1.00 92.38 111 LEU A C 1
ATOM 896 O O . LEU A 1 111 ? -0.712 14.771 -14.584 1.00 92.38 111 LEU A O 1
ATOM 900 N N . GLU A 1 112 ? -2.789 15.526 -14.924 1.00 89.06 112 GLU A N 1
ATOM 901 C CA . GLU A 1 112 ? -2.383 16.879 -15.334 1.00 89.06 112 GLU A CA 1
ATOM 902 C C . GLU A 1 112 ? -1.649 17.616 -14.205 1.00 89.06 112 GLU A C 1
ATOM 904 O O . GLU A 1 112 ? -0.620 18.270 -14.429 1.00 89.06 112 GLU A O 1
ATOM 909 N N . TYR A 1 113 ? -2.135 17.463 -12.973 1.00 93.69 113 TYR A N 1
ATOM 910 C CA . TYR A 1 113 ? -1.472 17.980 -11.784 1.00 93.69 113 TYR A CA 1
ATOM 911 C C . TYR A 1 113 ? -0.088 17.342 -11.584 1.00 93.69 113 TYR A C 1
ATOM 913 O O . TYR A 1 113 ? 0.902 18.064 -11.447 1.00 93.69 113 TYR A O 1
ATOM 921 N N . ALA A 1 114 ? 0.021 16.015 -11.687 1.00 92.50 114 ALA A N 1
ATOM 922 C CA . ALA A 1 114 ? 1.285 15.285 -11.592 1.00 92.50 114 ALA A CA 1
ATOM 923 C C . ALA A 1 114 ? 2.281 15.681 -12.699 1.00 92.50 114 ALA A C 1
ATOM 925 O O . ALA A 1 114 ? 3.475 15.861 -12.447 1.00 92.50 114 ALA A O 1
ATOM 926 N N . MET A 1 115 ? 1.806 15.904 -13.930 1.00 89.56 115 MET A N 1
ATOM 927 C CA . MET A 1 115 ? 2.617 16.441 -15.029 1.00 89.56 115 MET A CA 1
ATOM 928 C C . MET A 1 115 ? 3.162 17.835 -14.705 1.00 89.56 115 MET A C 1
ATOM 930 O O . MET A 1 115 ? 4.343 18.109 -14.941 1.00 89.56 115 MET A O 1
ATOM 934 N N . THR A 1 116 ? 2.326 18.699 -14.130 1.00 92.44 116 THR A N 1
ATOM 935 C CA . THR A 1 116 ? 2.708 20.057 -13.718 1.00 92.44 116 THR A CA 1
ATOM 936 C C . THR A 1 116 ? 3.727 20.031 -12.576 1.00 92.44 116 THR A C 1
ATOM 938 O O . THR A 1 116 ? 4.724 20.764 -12.607 1.00 92.44 116 THR A O 1
ATOM 941 N N . GLN A 1 117 ? 3.537 19.149 -11.593 1.00 94.50 117 GLN A N 1
ATOM 942 C CA . GLN A 1 117 ? 4.493 18.938 -10.509 1.00 94.50 117 GLN A CA 1
ATOM 943 C C . GLN A 1 117 ? 5.833 18.409 -11.031 1.00 94.50 117 GLN A C 1
ATOM 945 O O . GLN A 1 117 ? 6.870 18.995 -10.725 1.00 94.50 117 GLN A O 1
ATOM 950 N N . CYS A 1 118 ? 5.828 17.381 -11.885 1.00 92.38 118 CYS A N 1
ATOM 951 C CA . CYS A 1 118 ? 7.041 16.836 -12.502 1.00 92.38 118 CYS A CA 1
ATOM 952 C C . CYS A 1 118 ? 7.828 17.922 -13.252 1.00 92.38 118 CYS A C 1
ATOM 954 O O . CYS A 1 118 ? 9.045 18.050 -13.091 1.00 92.38 118 CYS A O 1
ATOM 956 N N . ALA A 1 119 ? 7.138 18.754 -14.041 1.00 91.06 119 ALA A N 1
ATOM 957 C CA . ALA A 1 119 ? 7.757 19.874 -14.747 1.00 91.06 119 ALA A CA 1
ATOM 958 C C . ALA A 1 119 ? 8.387 20.888 -13.778 1.00 91.06 119 ALA A C 1
ATOM 960 O O . ALA A 1 119 ? 9.514 21.337 -13.998 1.00 91.06 119 ALA A O 1
ATOM 961 N N . THR A 1 120 ? 7.693 21.202 -12.681 1.00 94.50 120 THR A N 1
ATOM 962 C CA . THR A 1 120 ? 8.176 22.110 -11.629 1.00 94.50 120 THR A CA 1
ATOM 963 C C . THR A 1 120 ? 9.411 21.550 -10.920 1.00 94.50 120 THR A C 1
ATOM 965 O O . THR A 1 120 ? 10.397 22.271 -10.751 1.00 94.50 120 THR A O 1
ATOM 968 N N . LEU A 1 121 ? 9.400 20.263 -10.557 1.00 94.75 121 LEU A N 1
ATOM 969 C CA . LEU A 1 121 ? 10.539 19.573 -9.945 1.00 94.75 121 LEU A CA 1
ATOM 970 C C . LEU A 1 121 ? 11.750 19.592 -10.882 1.00 94.75 121 LEU A C 1
ATOM 972 O O . LEU A 1 121 ? 12.832 20.013 -10.480 1.00 94.75 121 LEU A O 1
ATOM 976 N N . ARG A 1 122 ? 11.560 19.255 -12.164 1.00 91.56 122 ARG A N 1
ATOM 977 C CA . ARG A 1 122 ? 12.627 19.296 -13.182 1.00 91.56 122 ARG A CA 1
ATOM 978 C C . ARG A 1 122 ? 13.220 20.680 -13.393 1.00 91.56 122 ARG A C 1
ATOM 980 O O . ARG A 1 122 ? 14.409 20.786 -13.695 1.00 91.56 122 ARG A O 1
ATOM 987 N N . HIS A 1 123 ? 12.409 21.726 -13.261 1.00 94.19 123 HIS A N 1
ATOM 988 C CA . HIS A 1 123 ? 12.878 23.103 -13.381 1.00 94.19 123 HIS A CA 1
ATOM 989 C C . HIS A 1 123 ? 13.728 23.547 -12.189 1.00 94.19 123 HIS A C 1
ATOM 991 O O . HIS A 1 123 ? 14.655 24.334 -12.373 1.00 94.19 123 HIS A O 1
ATOM 997 N N . ARG A 1 124 ? 13.412 23.061 -10.983 1.00 96.19 124 ARG A N 1
ATOM 998 C CA . ARG A 1 124 ? 14.116 23.416 -9.740 1.00 96.19 124 ARG A CA 1
ATOM 999 C C . ARG A 1 124 ? 15.348 22.552 -9.480 1.00 96.19 124 ARG A C 1
ATOM 1001 O O . ARG A 1 124 ? 16.266 23.005 -8.802 1.00 96.19 124 ARG A O 1
ATOM 1008 N N . ALA A 1 125 ? 15.364 21.336 -10.010 1.00 95.00 125 ALA A N 1
ATOM 1009 C CA . ALA A 1 125 ? 16.424 20.374 -9.777 1.00 95.00 125 ALA A CA 1
ATOM 1010 C C . ALA A 1 125 ? 17.745 20.753 -10.447 1.00 95.00 125 ALA A C 1
ATOM 1012 O O . ALA A 1 125 ? 17.802 21.240 -11.587 1.00 95.00 125 ALA A O 1
ATOM 1013 N N . ARG A 1 126 ? 18.835 20.453 -9.743 1.00 95.94 126 ARG A N 1
ATOM 1014 C CA . ARG A 1 126 ? 20.194 20.591 -10.265 1.00 95.94 126 ARG A CA 1
ATOM 1015 C C . ARG A 1 126 ? 20.433 19.571 -11.385 1.00 95.94 126 ARG A C 1
ATOM 1017 O O . ARG A 1 126 ? 19.740 18.559 -11.445 1.00 95.94 126 ARG A O 1
ATOM 1024 N N . PRO A 1 127 ? 21.410 19.786 -12.286 1.00 95.69 127 PRO A N 1
ATOM 1025 C CA . PRO A 1 127 ? 21.6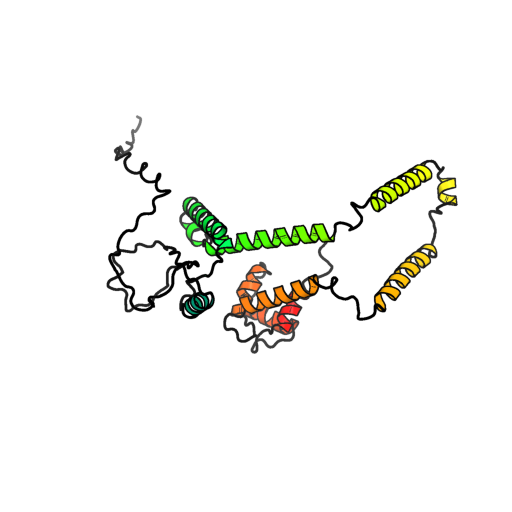28 18.893 -13.427 1.00 95.69 127 PRO A CA 1
ATOM 1026 C C . PRO A 1 127 ? 21.756 17.406 -13.065 1.00 95.69 127 PRO A C 1
ATOM 1028 O O . PRO A 1 127 ? 21.193 16.581 -13.773 1.00 95.69 127 PRO A O 1
ATOM 1031 N N . TRP A 1 128 ? 22.423 17.078 -11.954 1.00 94.06 128 TRP A N 1
ATOM 1032 C CA . TRP A 1 128 ? 22.612 15.697 -11.487 1.00 94.06 128 TRP A CA 1
ATOM 1033 C C . TRP A 1 128 ? 21.402 15.105 -10.747 1.00 94.06 128 TRP A C 1
ATOM 1035 O O . TRP A 1 128 ? 21.327 13.898 -10.581 1.00 94.06 128 TRP A O 1
ATOM 1045 N N . GLU A 1 129 ? 20.443 15.927 -10.319 1.00 94.12 129 GLU A N 1
ATOM 1046 C CA . GLU A 1 129 ? 19.196 15.467 -9.685 1.00 94.12 129 GLU A CA 1
ATOM 1047 C C . GLU A 1 129 ? 18.123 15.138 -10.732 1.00 94.12 129 GLU A C 1
ATOM 1049 O O . GLU A 1 129 ? 17.142 14.472 -10.430 1.00 94.12 129 GLU A O 1
ATOM 1054 N N . LYS A 1 130 ? 18.278 15.591 -11.984 1.00 89.31 130 LYS A N 1
ATOM 1055 C CA . LYS A 1 130 ? 17.252 15.421 -13.027 1.00 89.31 130 LYS A CA 1
ATOM 1056 C C . LYS A 1 130 ? 16.976 13.967 -13.396 1.00 89.31 130 LYS A C 1
ATOM 1058 O O . LYS A 1 130 ? 15.869 13.678 -13.844 1.00 89.31 130 LYS A O 1
ATOM 1063 N N . GLU A 1 131 ? 17.956 13.087 -13.215 1.00 89.12 131 GLU A N 1
ATOM 1064 C CA . GLU A 1 131 ? 17.819 11.651 -13.476 1.00 89.12 131 GLU A CA 1
ATOM 1065 C C . GLU A 1 131 ? 17.001 10.937 -12.393 1.00 89.12 131 GLU A C 1
ATOM 1067 O O . GLU A 1 131 ? 16.364 9.933 -12.691 1.00 89.12 131 GLU A O 1
ATOM 1072 N N . THR A 1 132 ? 16.953 11.477 -11.170 1.00 92.25 132 THR A N 1
ATOM 1073 C CA . THR A 1 132 ? 16.226 10.881 -10.037 1.00 92.25 132 THR A CA 1
ATOM 1074 C C . THR A 1 132 ? 14.815 11.438 -9.858 1.00 92.25 132 THR A C 1
ATOM 1076 O O . THR A 1 132 ? 14.125 11.057 -8.918 1.00 92.25 132 THR A O 1
ATOM 1079 N N . ILE A 1 133 ? 14.378 12.381 -10.700 1.00 91.88 133 ILE A N 1
ATOM 1080 C CA . ILE A 1 133 ? 13.043 12.975 -10.566 1.00 91.88 133 ILE A CA 1
ATOM 1081 C C . ILE A 1 133 ? 12.006 11.999 -11.106 1.00 91.88 133 ILE A C 1
ATOM 1083 O O . ILE A 1 133 ? 12.108 11.625 -12.282 1.00 91.88 133 ILE A O 1
ATOM 1087 N N . PRO A 1 134 ? 10.979 11.670 -10.307 1.00 92.50 134 PRO A N 1
ATOM 1088 C CA . PRO A 1 134 ? 9.9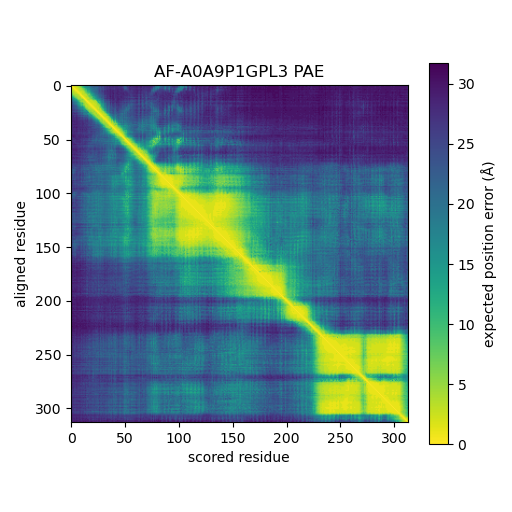48 10.749 -10.732 1.00 92.50 134 PRO A CA 1
ATOM 1089 C C . PRO A 1 134 ? 9.241 11.238 -11.997 1.00 92.50 134 PRO A C 1
ATOM 1091 O O . PRO A 1 134 ? 9.058 12.440 -12.249 1.00 92.50 134 PRO A O 1
ATOM 1094 N N . GLY A 1 135 ? 8.850 10.280 -12.829 1.00 89.69 135 GLY A N 1
ATOM 1095 C CA . GLY A 1 135 ? 8.024 10.545 -13.995 1.00 89.69 135 GLY A CA 1
ATOM 1096 C C . GLY A 1 135 ? 6.641 11.073 -13.589 1.00 89.69 135 GLY A C 1
ATOM 1097 O O . GLY A 1 135 ? 6.172 10.807 -12.485 1.00 89.69 135 GLY A O 1
ATOM 1098 N N . PRO A 1 136 ? 5.915 11.760 -14.491 1.00 89.31 136 PRO A N 1
ATOM 1099 C CA . PRO A 1 136 ? 4.549 12.205 -14.207 1.00 89.31 136 PRO A CA 1
ATOM 1100 C C . PRO A 1 136 ? 3.608 11.079 -13.767 1.00 89.31 136 PRO A C 1
ATOM 1102 O O . PRO A 1 136 ? 2.708 11.306 -12.972 1.00 89.31 136 PRO A O 1
ATOM 1105 N N . TYR A 1 137 ? 3.812 9.867 -14.290 1.00 87.69 137 TYR A N 1
ATOM 1106 C CA . TYR A 1 137 ? 2.995 8.711 -13.933 1.00 87.69 137 TYR A CA 1
ATOM 1107 C C . TYR A 1 137 ? 3.318 8.164 -12.536 1.00 87.69 137 TYR A C 1
ATOM 1109 O O . TYR A 1 137 ? 2.414 7.710 -11.850 1.00 87.69 137 TYR A O 1
ATOM 1117 N N . GLU A 1 138 ? 4.576 8.237 -12.099 1.00 89.75 138 GLU A N 1
ATOM 1118 C CA . GLU A 1 138 ? 4.978 7.827 -10.746 1.00 89.75 138 GLU A CA 1
ATOM 1119 C C . GLU A 1 138 ? 4.401 8.794 -9.710 1.00 89.75 138 GLU A C 1
ATOM 1121 O O . GLU A 1 138 ? 3.741 8.356 -8.777 1.00 89.75 138 GLU A O 1
ATOM 1126 N N . LEU A 1 139 ? 4.513 10.107 -9.951 1.00 92.81 139 LEU A N 1
ATOM 1127 C CA . LEU A 1 139 ? 3.850 11.119 -9.118 1.00 92.81 139 LEU A CA 1
ATOM 1128 C C . LEU A 1 139 ? 2.327 10.937 -9.089 1.00 92.81 139 LEU A C 1
ATOM 1130 O O . LEU A 1 139 ? 1.693 11.114 -8.058 1.00 92.81 139 LEU A O 1
ATOM 1134 N N . TYR A 1 140 ? 1.722 10.571 -10.221 1.00 93.62 140 TYR A N 1
ATOM 1135 C CA . TYR A 1 140 ? 0.299 10.245 -10.268 1.00 93.62 140 TYR A CA 1
ATOM 1136 C C . TYR A 1 140 ? -0.044 9.027 -9.393 1.00 93.62 140 TYR A C 1
ATOM 1138 O O . TYR A 1 140 ? -1.040 9.059 -8.678 1.00 93.62 140 TYR A O 1
ATOM 1146 N N . GLN A 1 141 ? 0.774 7.970 -9.418 1.00 90.69 141 GLN A N 1
ATOM 1147 C CA . GLN A 1 141 ? 0.579 6.801 -8.556 1.00 90.69 141 GLN A CA 1
ATOM 1148 C C . GLN A 1 141 ? 0.715 7.149 -7.070 1.00 90.69 141 GLN A C 1
ATOM 1150 O O . GLN A 1 141 ? -0.072 6.648 -6.273 1.00 90.69 141 GLN A O 1
ATOM 1155 N N . GLU A 1 142 ? 1.660 8.019 -6.710 1.00 92.19 142 GLU A N 1
ATOM 1156 C CA . GLU A 1 142 ? 1.813 8.522 -5.338 1.00 92.19 142 GLU A CA 1
ATOM 1157 C C . GLU A 1 142 ? 0.563 9.286 -4.879 1.00 92.19 142 GLU A C 1
ATOM 1159 O O . GLU A 1 142 ? 0.024 8.985 -3.820 1.00 92.19 142 GLU A O 1
ATOM 1164 N N . LEU A 1 143 ? 0.014 10.176 -5.715 1.00 92.88 143 LEU A N 1
ATOM 1165 C CA . LEU A 1 143 ? -1.227 10.899 -5.398 1.00 92.88 143 LEU A CA 1
ATOM 1166 C C . LEU A 1 143 ? -2.428 9.963 -5.195 1.00 92.88 143 LEU A C 1
ATOM 1168 O O . LEU A 1 143 ? -3.255 10.198 -4.318 1.00 92.88 143 LEU A O 1
ATOM 1172 N N . MET A 1 144 ? -2.531 8.901 -5.999 1.00 92.00 144 MET A N 1
ATOM 1173 C CA . MET A 1 144 ? -3.586 7.895 -5.835 1.00 92.00 144 MET A CA 1
ATOM 1174 C C . MET A 1 144 ? -3.408 7.077 -4.551 1.00 92.00 144 MET A C 1
ATOM 1176 O O . MET A 1 144 ? -4.396 6.682 -3.934 1.00 92.00 144 MET A O 1
ATOM 1180 N N . LEU A 1 145 ? -2.163 6.813 -4.150 1.00 87.50 145 LEU A N 1
ATOM 1181 C CA . LEU A 1 145 ? -1.863 6.113 -2.905 1.00 87.50 145 LEU A CA 1
ATOM 1182 C C . LEU A 1 145 ? -2.229 6.973 -1.688 1.00 87.50 145 LEU A C 1
ATOM 1184 O O . LEU A 1 145 ? -2.845 6.461 -0.757 1.00 87.50 145 LEU A O 1
ATOM 1188 N N . ASP A 1 146 ? -1.923 8.270 -1.725 1.00 88.25 146 ASP A N 1
ATOM 1189 C CA . ASP A 1 146 ? -2.271 9.214 -0.657 1.00 88.25 146 ASP A CA 1
ATOM 1190 C C . ASP A 1 146 ? -3.792 9.318 -0.452 1.00 88.25 146 ASP A C 1
ATOM 1192 O O . ASP A 1 146 ? -4.268 9.328 0.684 1.00 88.25 146 ASP A O 1
ATOM 1196 N N . GLU A 1 147 ? -4.578 9.333 -1.536 1.00 88.25 147 GLU A N 1
ATOM 1197 C CA . GLU A 1 147 ? -6.046 9.296 -1.447 1.00 88.25 147 GLU A CA 1
ATOM 1198 C C . GLU A 1 147 ? -6.550 7.998 -0.811 1.00 88.25 147 GLU A C 1
ATOM 1200 O O . GLU A 1 147 ? -7.444 8.033 0.037 1.00 88.25 147 GLU A O 1
ATOM 1205 N N . LEU A 1 148 ? -5.967 6.856 -1.187 1.00 80.94 148 LEU A N 1
ATOM 1206 C CA . LEU A 1 148 ? -6.356 5.562 -0.632 1.00 80.94 148 LEU A CA 1
ATOM 1207 C C . LEU A 1 148 ? -6.069 5.498 0.875 1.00 80.94 148 LEU A C 1
ATOM 1209 O O . LEU A 1 148 ? -6.927 5.074 1.647 1.00 80.94 148 LEU A O 1
ATOM 1213 N N . ILE A 1 149 ? -4.899 5.991 1.293 1.00 84.31 149 ILE A N 1
ATOM 1214 C CA . ILE A 1 149 ? -4.525 6.095 2.707 1.00 84.31 149 ILE A CA 1
ATOM 1215 C C . ILE A 1 149 ? -5.496 7.023 3.447 1.00 84.31 149 ILE A C 1
ATOM 1217 O O . ILE A 1 149 ? -5.973 6.667 4.523 1.00 84.31 149 ILE A O 1
ATOM 1221 N N . SER A 1 150 ? -5.846 8.176 2.866 1.00 82.31 150 SER A N 1
ATOM 1222 C CA . SER A 1 150 ? -6.810 9.109 3.465 1.00 82.31 150 SER A CA 1
ATOM 1223 C C . SER A 1 150 ? -8.183 8.463 3.666 1.00 82.31 150 SER A C 1
ATOM 1225 O O . SER A 1 150 ? -8.783 8.605 4.730 1.00 82.31 150 SER A O 1
ATOM 1227 N N . MET A 1 151 ? -8.672 7.716 2.674 1.00 79.56 151 MET A N 1
ATOM 1228 C CA . MET A 1 151 ? -9.959 7.025 2.763 1.00 79.56 151 MET A CA 1
ATOM 1229 C C . MET A 1 151 ? -9.961 5.922 3.824 1.00 79.56 151 MET A C 1
ATOM 1231 O O . MET A 1 151 ? -10.948 5.766 4.545 1.00 79.56 151 MET A O 1
ATOM 1235 N N . ASP A 1 152 ? -8.882 5.148 3.934 1.00 77.94 152 ASP A N 1
ATOM 1236 C CA . ASP A 1 152 ? -8.781 4.095 4.946 1.00 77.94 152 ASP A CA 1
ATOM 1237 C C . ASP A 1 152 ? -8.627 4.678 6.356 1.00 77.94 152 ASP A C 1
ATOM 1239 O O . ASP A 1 152 ? -9.221 4.149 7.296 1.00 77.94 152 ASP A O 1
ATOM 1243 N N . MET A 1 153 ? -7.929 5.809 6.508 1.00 79.81 153 MET A N 1
ATOM 1244 C CA . MET A 1 153 ? -7.899 6.550 7.772 1.00 79.81 153 MET A CA 1
ATOM 1245 C C . MET A 1 153 ? -9.292 7.054 8.166 1.00 79.81 153 MET A C 1
ATOM 1247 O O . MET A 1 153 ? -9.705 6.858 9.306 1.00 79.81 153 MET A O 1
ATOM 1251 N N . GLU A 1 154 ? -10.052 7.648 7.243 1.00 80.56 154 GLU A N 1
ATOM 1252 C CA . GLU A 1 154 ? -11.426 8.092 7.516 1.00 80.56 154 GLU A CA 1
ATOM 1253 C C . GLU A 1 154 ? -12.347 6.928 7.898 1.00 80.56 154 GLU A C 1
ATOM 1255 O O . GLU A 1 154 ? -13.119 7.040 8.850 1.00 80.56 154 GLU A O 1
ATOM 1260 N N . LYS A 1 155 ? -12.242 5.785 7.212 1.00 78.00 155 LYS A N 1
ATOM 1261 C CA . LYS A 1 155 ? -12.992 4.573 7.573 1.00 78.00 155 LYS A CA 1
ATOM 1262 C C . LYS A 1 155 ? -12.577 4.016 8.927 1.00 78.00 155 LYS A C 1
ATOM 1264 O O . LYS A 1 155 ? -13.440 3.567 9.676 1.00 78.00 155 LYS A O 1
ATOM 1269 N N . ALA A 1 156 ? -11.283 4.028 9.248 1.00 68.44 156 ALA A N 1
ATOM 1270 C CA . ALA A 1 156 ? -10.795 3.600 10.552 1.00 68.44 156 ALA A CA 1
ATOM 1271 C C . ALA A 1 156 ? -11.401 4.477 11.655 1.00 68.44 156 ALA A C 1
ATOM 1273 O O . ALA A 1 156 ? -12.005 3.936 12.580 1.00 68.44 156 ALA A O 1
ATOM 1274 N N . VAL A 1 157 ? -11.369 5.804 11.478 1.00 78.94 157 VAL A N 1
ATOM 1275 C CA . VAL A 1 157 ? -12.016 6.773 12.376 1.00 78.94 157 VAL A CA 1
ATOM 1276 C C . VAL A 1 157 ? -13.521 6.520 12.488 1.00 78.94 157 VAL A C 1
ATOM 1278 O O . VAL A 1 157 ? -14.052 6.509 13.592 1.00 78.94 157 VAL A O 1
ATOM 1281 N N . GLN A 1 158 ? -14.217 6.251 11.380 1.00 78.19 158 GLN A N 1
ATOM 1282 C CA . GLN A 1 158 ? -15.647 5.914 11.404 1.00 78.19 158 GLN A CA 1
ATOM 1283 C C . GLN A 1 158 ? -15.937 4.576 12.096 1.00 78.19 158 GLN A C 1
ATOM 1285 O O . GLN A 1 158 ? -16.992 4.428 12.700 1.00 78.19 158 GLN A O 1
ATOM 1290 N N . SER A 1 159 ? -15.028 3.601 12.011 1.00 74.50 159 SER A N 1
ATOM 1291 C CA . SER A 1 159 ? -15.190 2.293 12.657 1.00 74.50 159 SER A CA 1
ATOM 1292 C C . SER A 1 159 ? -14.868 2.310 14.152 1.00 74.50 159 SER A C 1
ATOM 1294 O O . SER A 1 159 ? -15.394 1.487 14.896 1.00 74.50 159 SER A O 1
ATOM 1296 N N . GLU A 1 160 ? -14.000 3.228 14.582 1.00 74.69 160 GLU A N 1
ATOM 1297 C CA . GLU A 1 160 ? -13.708 3.488 15.995 1.00 74.69 160 GLU A CA 1
ATOM 1298 C C . GLU A 1 160 ? -14.713 4.445 16.634 1.00 74.69 160 GLU A C 1
ATOM 1300 O O . GLU A 1 160 ? -14.862 4.437 17.856 1.00 74.69 160 GLU A O 1
ATOM 1305 N N . ALA A 1 161 ? -15.414 5.250 15.832 1.00 76.38 161 ALA A N 1
ATOM 1306 C CA . ALA A 1 161 ? -16.532 6.037 16.314 1.00 76.38 161 ALA A CA 1
ATOM 1307 C C . ALA A 1 161 ? -17.576 5.079 16.901 1.00 76.38 161 ALA A C 1
ATOM 1309 O O . ALA A 1 161 ? -18.187 4.281 16.188 1.00 76.38 161 ALA A O 1
ATOM 1310 N N . ASP A 1 162 ? -17.744 5.137 18.224 1.00 69.94 162 ASP A N 1
ATOM 1311 C CA . ASP A 1 162 ? -18.770 4.376 18.923 1.00 69.94 162 ASP A CA 1
ATOM 1312 C C . ASP A 1 162 ? -20.120 4.691 18.254 1.00 69.94 162 ASP A C 1
ATOM 1314 O O . ASP A 1 162 ? -20.509 5.863 18.209 1.00 69.94 162 ASP A O 1
ATOM 1318 N N . PRO A 1 163 ? -20.844 3.689 17.715 1.00 69.38 163 PRO A N 1
ATOM 1319 C CA . PRO A 1 163 ? -22.117 3.911 17.029 1.00 69.38 163 PRO A CA 1
ATOM 1320 C C . PRO A 1 163 ? -23.163 4.582 17.928 1.00 69.38 163 PRO A C 1
ATOM 1322 O O . PRO A 1 163 ? -24.179 5.070 17.430 1.00 69.38 163 PRO A O 1
ATOM 1325 N N . TYR A 1 164 ? -22.925 4.615 19.241 1.00 70.44 164 TYR A N 1
ATOM 1326 C CA . TYR A 1 164 ? -23.768 5.291 20.208 1.00 70.44 164 TYR A CA 1
ATOM 1327 C C . TYR A 1 164 ? -23.262 6.670 20.628 1.00 70.44 164 TYR A C 1
ATOM 1329 O O . TYR A 1 164 ? -24.050 7.373 21.250 1.00 70.44 164 TYR A O 1
ATOM 1337 N N . ALA A 1 165 ? -22.046 7.100 20.271 1.00 70.00 165 ALA A N 1
ATOM 1338 C CA . ALA A 1 165 ? -21.454 8.361 20.744 1.00 70.00 165 ALA A CA 1
ATOM 1339 C C . ALA A 1 165 ? -22.342 9.593 20.497 1.00 70.00 165 ALA A C 1
ATOM 1341 O O . ALA A 1 165 ? -22.454 10.443 21.373 1.00 70.00 165 ALA A O 1
ATOM 1342 N N . ASP A 1 166 ? -23.021 9.648 19.348 1.00 67.38 166 ASP A N 1
ATOM 1343 C CA . ASP A 1 166 ? -23.937 10.743 18.987 1.00 67.38 166 ASP A CA 1
ATOM 1344 C C . ASP A 1 166 ? -25.408 10.451 19.336 1.00 67.38 166 ASP A C 1
ATOM 1346 O O . ASP A 1 166 ? -26.316 11.221 19.007 1.00 67.38 166 ASP A O 1
ATOM 1350 N N . THR A 1 167 ? -25.697 9.318 19.979 1.00 79.50 167 THR A N 1
ATOM 1351 C CA . THR A 1 167 ? -27.065 9.000 20.387 1.00 79.50 167 THR A CA 1
ATOM 1352 C C . THR A 1 167 ? -27.406 9.692 21.697 1.00 79.50 167 THR A C 1
ATOM 1354 O O . THR A 1 167 ? -26.611 9.724 22.634 1.00 79.50 167 THR A O 1
ATOM 1357 N N . LYS A 1 168 ? -28.657 10.148 21.810 1.00 82.56 168 LYS A N 1
ATOM 1358 C CA . LYS A 1 168 ? -29.215 10.687 23.061 1.00 82.56 168 LYS A CA 1
ATOM 1359 C C . LYS A 1 168 ? -29.012 9.739 24.254 1.00 82.56 168 LYS A C 1
ATOM 1361 O O . LYS A 1 168 ? -28.907 10.187 25.384 1.00 82.56 168 LYS A O 1
ATOM 1366 N N . VAL A 1 169 ? -28.922 8.432 23.992 1.00 77.38 169 VAL A N 1
ATOM 1367 C CA . VAL A 1 169 ? -28.667 7.404 25.007 1.00 77.38 169 VAL A CA 1
ATOM 1368 C C . VAL A 1 169 ? -27.248 7.500 25.572 1.00 77.38 169 VAL A C 1
ATOM 1370 O O . VAL A 1 169 ? -27.079 7.326 26.771 1.00 77.38 169 VAL A O 1
ATOM 1373 N N . ALA A 1 170 ? -26.229 7.787 24.756 1.00 70.62 170 ALA A N 1
ATOM 1374 C CA . ALA A 1 170 ? -24.870 7.979 25.267 1.00 70.62 170 ALA A CA 1
ATOM 1375 C C . ALA A 1 170 ? -24.720 9.295 26.034 1.00 70.62 170 ALA A C 1
ATOM 1377 O O . ALA A 1 170 ? -23.994 9.332 27.022 1.00 70.62 170 ALA A O 1
ATOM 1378 N N . GLU A 1 171 ? -25.434 10.345 25.621 1.00 80.12 171 GLU A N 1
ATOM 1379 C CA . GLU A 1 171 ? -25.494 11.602 26.371 1.00 80.12 171 GLU A CA 1
ATOM 1380 C C . GLU A 1 171 ? -26.142 11.383 27.747 1.00 80.12 171 GLU A C 1
ATOM 1382 O O . GLU A 1 171 ? -25.529 11.701 28.762 1.00 80.12 171 GLU A O 1
ATOM 1387 N N . GLU A 1 172 ? -27.305 10.721 27.796 1.00 84.88 172 GLU A N 1
ATOM 1388 C CA . GLU A 1 172 ? -27.991 10.359 29.047 1.00 84.88 172 GLU A CA 1
ATOM 1389 C C . GLU A 1 172 ? -27.120 9.455 29.938 1.00 84.88 172 GLU A C 1
ATOM 1391 O O . GLU A 1 172 ? -26.966 9.715 31.129 1.00 84.88 172 GLU A O 1
ATOM 1396 N N . LEU A 1 173 ? -26.473 8.429 29.370 1.00 80.62 173 LEU A N 1
ATOM 1397 C CA . LEU A 1 173 ? -25.549 7.566 30.115 1.00 80.62 173 LEU A CA 1
ATOM 1398 C C . LEU A 1 173 ? -24.310 8.326 30.607 1.00 80.62 173 LEU A C 1
ATOM 1400 O O . LEU A 1 173 ? -23.767 7.998 31.662 1.00 80.62 173 LEU A O 1
ATOM 1404 N N . GLY A 1 174 ? -23.852 9.325 29.853 1.00 84.19 174 GLY A N 1
ATOM 1405 C CA . GLY A 1 174 ? -22.751 10.201 30.230 1.00 84.19 174 GLY A CA 1
ATOM 1406 C C . GLY A 1 174 ? -23.118 11.107 31.402 1.00 84.19 174 GLY A C 1
ATOM 1407 O O . GLY A 1 174 ? -22.335 11.224 32.347 1.00 84.19 174 GLY A O 1
ATOM 1408 N N . GLU A 1 175 ? -24.312 11.699 31.375 1.00 89.12 175 GLU A N 1
ATOM 1409 C CA . GLU A 1 175 ? -24.861 12.496 32.477 1.00 89.12 175 GLU A CA 1
ATOM 1410 C C . GLU A 1 175 ? -25.048 11.643 33.738 1.00 89.12 175 GLU A C 1
ATOM 1412 O O . GLU A 1 175 ? -24.534 12.005 34.801 1.00 89.12 175 GLU A O 1
ATOM 1417 N N . ASP A 1 176 ? -25.666 10.467 33.611 1.00 88.44 176 ASP A N 1
ATOM 1418 C CA . ASP A 1 176 ? -25.858 9.526 34.718 1.00 88.44 176 ASP A CA 1
ATOM 1419 C C . ASP A 1 176 ? -24.513 9.072 35.307 1.00 88.44 176 ASP A C 1
ATOM 1421 O O . ASP A 1 176 ? -24.324 9.048 36.527 1.00 88.44 176 ASP A O 1
ATOM 1425 N N . ALA A 1 177 ? -23.531 8.749 34.460 1.00 83.56 177 ALA A N 1
ATOM 1426 C CA . ALA A 1 177 ? -22.195 8.365 34.908 1.00 83.56 177 ALA A CA 1
ATOM 1427 C C . ALA A 1 177 ? -21.489 9.509 35.654 1.00 83.56 177 ALA A C 1
ATOM 1429 O O . ALA A 1 177 ? -20.837 9.272 36.678 1.00 83.56 177 ALA A O 1
ATOM 1430 N N . GLN A 1 178 ? -21.631 10.752 35.183 1.00 89.56 178 GLN A N 1
ATOM 1431 C CA . GLN A 1 178 ? -21.094 11.930 35.864 1.00 89.56 178 GLN A CA 1
ATOM 1432 C C . GLN A 1 178 ? -21.793 12.186 37.199 1.00 89.56 178 GLN A C 1
ATOM 1434 O O . GLN A 1 178 ? -21.120 12.510 38.182 1.00 89.56 178 GLN A O 1
ATOM 1439 N N . GLU A 1 179 ? -23.112 12.005 37.272 1.00 93.69 179 GLU A N 1
ATOM 1440 C CA . GLU A 1 179 ? -23.868 12.160 38.512 1.00 93.69 179 GLU A CA 1
ATOM 1441 C C . GLU A 1 179 ? -23.472 11.094 39.540 1.00 93.69 179 GLU A C 1
ATOM 1443 O O . GLU A 1 179 ? -23.207 11.425 40.700 1.00 93.69 179 GLU A O 1
ATOM 1448 N N . ILE A 1 180 ? -23.320 9.836 39.114 1.00 86.44 180 ILE A N 1
ATOM 1449 C CA . ILE A 1 180 ? -22.819 8.746 39.959 1.00 86.44 180 ILE A CA 1
ATOM 1450 C C . ILE A 1 180 ? -21.408 9.066 40.466 1.00 86.44 180 ILE A C 1
ATOM 1452 O O . ILE A 1 180 ? -21.134 8.905 41.658 1.00 86.44 180 ILE A O 1
ATOM 1456 N N . LEU A 1 181 ? -20.515 9.562 39.604 1.00 85.62 181 LEU A N 1
ATOM 1457 C CA . LEU A 1 181 ? -19.154 9.940 39.995 1.00 85.62 181 LEU A CA 1
ATOM 1458 C C . LEU A 1 181 ? -19.157 11.109 40.995 1.00 85.62 181 LEU A C 1
ATOM 1460 O O . LEU A 1 181 ? -18.439 11.088 41.998 1.00 85.62 181 LEU A O 1
ATOM 1464 N N . ALA A 1 182 ? -19.986 12.124 40.752 1.00 91.81 182 ALA A N 1
ATOM 1465 C CA . ALA A 1 182 ? -20.145 13.268 41.640 1.00 91.81 182 ALA A CA 1
ATOM 1466 C C . ALA A 1 182 ? -20.716 12.846 43.001 1.00 91.81 182 ALA A C 1
ATOM 1468 O O . ALA A 1 182 ? -20.226 13.296 44.038 1.00 91.81 182 ALA A O 1
ATOM 1469 N N . ALA A 1 183 ? -21.707 11.952 43.015 1.00 91.94 183 ALA A N 1
ATOM 1470 C CA . ALA A 1 183 ? -22.269 11.377 44.230 1.00 91.94 183 ALA A CA 1
ATOM 1471 C C . ALA A 1 183 ? -21.229 10.539 44.988 1.00 91.94 183 ALA A C 1
ATOM 1473 O O . ALA A 1 183 ? -21.072 10.706 46.198 1.00 91.94 183 ALA A O 1
ATOM 1474 N N . ALA A 1 184 ? -20.454 9.711 44.283 1.00 87.69 184 ALA A N 1
ATOM 1475 C CA . ALA A 1 184 ? -19.379 8.917 44.869 1.00 87.69 184 ALA A CA 1
ATOM 1476 C C . ALA A 1 184 ? -18.299 9.796 45.520 1.00 87.69 184 ALA A C 1
ATOM 1478 O O . ALA A 1 184 ? -17.789 9.458 46.586 1.00 87.69 184 ALA A O 1
ATOM 1479 N N . ASN A 1 185 ? -17.986 10.950 44.929 1.00 89.88 185 ASN A N 1
ATOM 1480 C CA . ASN A 1 185 ? -17.008 11.893 45.475 1.00 89.88 185 ASN A CA 1
ATOM 1481 C C . ASN A 1 185 ? -17.513 12.690 46.690 1.00 89.88 185 ASN A C 1
ATOM 1483 O O . ASN A 1 185 ? -16.696 13.251 47.416 1.00 89.88 185 ASN A O 1
ATOM 1487 N N . ARG A 1 186 ? -18.829 12.732 46.947 1.00 94.12 186 ARG A N 1
ATOM 1488 C CA . ARG A 1 186 ? -19.396 13.345 48.167 1.00 94.12 186 ARG A CA 1
ATOM 1489 C C . ARG A 1 186 ? -19.295 12.440 49.395 1.00 94.12 186 ARG A C 1
ATOM 1491 O O . ARG A 1 186 ? -19.451 12.922 50.514 1.00 94.12 186 ARG A O 1
ATOM 1498 N N . LEU A 1 187 ? -19.075 11.144 49.195 1.00 93.06 187 LEU A N 1
ATOM 1499 C CA . LEU A 1 187 ? -18.947 10.170 50.274 1.00 93.06 187 LEU A CA 1
ATOM 1500 C C . LEU A 1 187 ? -17.540 10.226 50.875 1.00 93.06 187 LEU A C 1
ATOM 1502 O O . LEU A 1 187 ? -16.552 10.382 50.153 1.00 93.06 187 LEU A O 1
ATOM 1506 N N . SER A 1 188 ? -17.442 10.067 52.198 1.00 94.50 188 SER A N 1
ATOM 1507 C CA . SER A 1 188 ? -16.140 9.965 52.862 1.00 94.50 188 SER A CA 1
ATOM 1508 C C . SER A 1 188 ? -15.401 8.701 52.416 1.00 94.50 188 SER A C 1
ATOM 1510 O O . SER A 1 188 ? -16.011 7.735 51.955 1.00 94.50 188 SER A O 1
ATOM 1512 N N . GLU A 1 189 ? -14.078 8.681 52.564 1.00 83.56 189 GLU A N 1
ATOM 1513 C CA . GLU A 1 189 ? -13.261 7.548 52.122 1.00 83.56 189 GLU A CA 1
ATOM 1514 C C . GLU A 1 189 ? -13.664 6.224 52.801 1.00 83.56 189 GLU A C 1
ATOM 1516 O O . GLU A 1 189 ? -13.782 5.212 52.117 1.00 83.56 189 GLU A O 1
ATOM 1521 N N . GLU A 1 190 ? -14.019 6.245 54.092 1.00 86.81 190 GLU A N 1
ATOM 1522 C CA . GLU A 1 190 ? -14.567 5.076 54.804 1.00 86.81 190 GLU A CA 1
ATOM 1523 C C . GLU A 1 190 ? -15.908 4.596 54.224 1.00 86.81 190 GLU A C 1
ATOM 1525 O O . GLU A 1 190 ? -16.160 3.395 54.122 1.00 86.81 190 GLU A O 1
ATOM 1530 N N . GLN A 1 191 ? -16.793 5.517 53.827 1.00 91.56 191 GLN A N 1
ATOM 1531 C CA . GLN A 1 191 ? -18.069 5.159 53.202 1.00 91.56 191 GLN A CA 1
ATOM 1532 C C . GLN A 1 191 ? -17.855 4.600 51.796 1.00 91.56 191 GLN A C 1
ATOM 1534 O O . GLN A 1 191 ? -18.507 3.625 51.418 1.00 91.56 191 GLN A O 1
ATOM 1539 N N . ARG A 1 192 ? -16.916 5.181 51.043 1.00 86.06 192 ARG A N 1
ATOM 1540 C CA . ARG A 1 192 ? -16.511 4.670 49.734 1.00 86.06 192 ARG A CA 1
ATOM 1541 C C . ARG A 1 192 ? -15.904 3.284 49.852 1.00 86.06 192 ARG A C 1
ATOM 1543 O O . ARG A 1 192 ? -16.277 2.444 49.059 1.00 86.06 192 ARG A O 1
ATOM 1550 N N . GLU A 1 193 ? -15.063 3.008 50.844 1.00 82.00 193 GLU A N 1
ATOM 1551 C CA . GLU A 1 193 ? -14.511 1.664 51.074 1.00 82.00 193 GLU A CA 1
ATOM 1552 C C . GLU A 1 193 ? -15.559 0.658 51.556 1.00 82.00 193 GLU A C 1
ATOM 1554 O O . GLU A 1 193 ? -15.449 -0.534 51.284 1.00 82.00 193 GLU A O 1
ATOM 1559 N N . LYS A 1 194 ? -16.619 1.113 52.225 1.00 86.06 194 LYS A N 1
ATOM 1560 C CA . LYS A 1 194 ? -17.733 0.2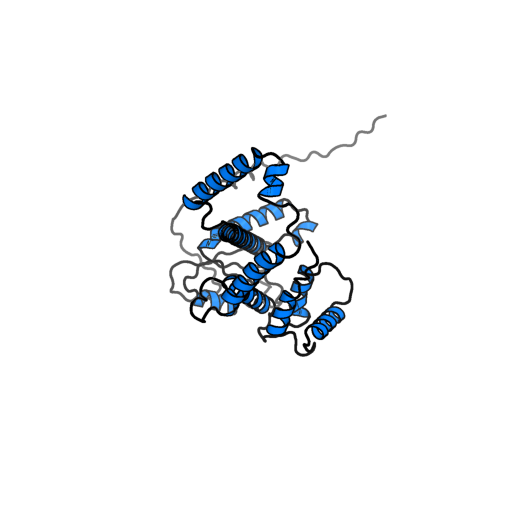43 52.610 1.00 86.06 194 LYS A CA 1
ATOM 1561 C C . LYS A 1 194 ? -18.629 -0.138 51.426 1.00 86.06 194 LYS A C 1
ATOM 1563 O O . LYS A 1 194 ? -19.146 -1.251 51.398 1.00 86.06 194 LYS A O 1
ATOM 1568 N N . ILE A 1 195 ? -18.843 0.784 50.484 1.00 84.88 195 ILE A N 1
ATOM 1569 C CA . ILE A 1 195 ? -19.706 0.580 49.305 1.00 84.88 195 ILE A CA 1
ATOM 1570 C C . ILE A 1 195 ? -18.908 -0.036 48.142 1.00 84.88 195 ILE A C 1
ATOM 1572 O O . ILE A 1 195 ? -19.373 -0.968 47.495 1.00 84.88 195 ILE A O 1
ATOM 1576 N N . TRP A 1 196 ? -17.680 0.439 47.936 1.00 79.69 196 TRP A N 1
ATOM 1577 C CA . TRP A 1 196 ? -16.658 -0.056 47.012 1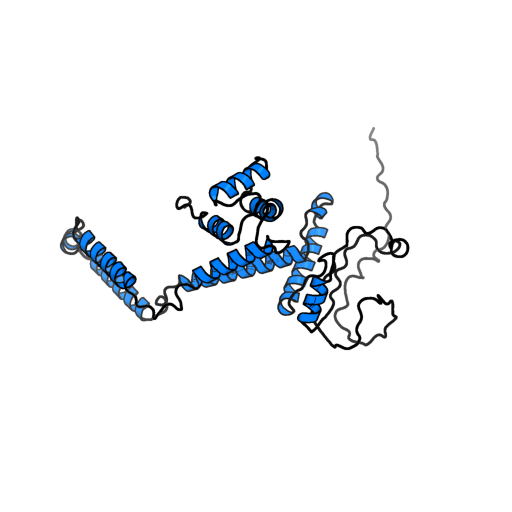.00 79.69 196 TRP A CA 1
ATOM 1578 C C . TRP A 1 196 ? -15.378 -0.430 47.780 1.00 79.69 196 TRP A C 1
ATOM 1580 O O . TRP A 1 196 ? -14.408 0.336 47.800 1.00 79.69 196 TRP A O 1
ATOM 1590 N N . PRO A 1 197 ? -15.341 -1.615 48.411 1.00 75.12 197 PRO A N 1
ATOM 1591 C CA . PRO A 1 197 ? -14.132 -2.151 49.020 1.00 75.12 197 PRO A CA 1
ATOM 1592 C C . PRO A 1 197 ? -12.970 -2.112 48.029 1.00 75.12 197 PRO A C 1
ATOM 1594 O O . PRO A 1 197 ? -12.981 -2.818 47.020 1.00 75.12 197 PRO A O 1
ATOM 1597 N N . LYS A 1 198 ? -11.929 -1.324 48.334 1.00 64.25 198 LYS A N 1
ATOM 1598 C CA . LYS A 1 198 ? -10.689 -1.219 47.535 1.00 64.25 198 LYS A CA 1
ATOM 1599 C C . LYS A 1 198 ? -9.897 -2.538 47.453 1.00 64.25 198 LYS A C 1
ATOM 1601 O O . LYS A 1 198 ? -8.826 -2.583 46.860 1.00 64.25 198 LYS A O 1
ATOM 1606 N N . GLY A 1 199 ? -10.420 -3.614 48.038 1.00 54.34 199 GLY A N 1
ATOM 1607 C CA . GLY A 1 199 ? -9.793 -4.923 48.131 1.00 54.34 199 GLY A CA 1
ATOM 1608 C C . GLY A 1 199 ? -10.762 -6.069 47.868 1.00 54.34 199 GLY A C 1
ATOM 1609 O O . GLY A 1 199 ? -10.782 -7.018 48.647 1.00 54.34 199 GLY A O 1
ATOM 1610 N N . TYR A 1 200 ? -11.536 -6.037 46.779 1.00 50.38 200 TYR A N 1
ATOM 1611 C CA . TYR A 1 200 ? -12.057 -7.294 46.229 1.00 50.38 200 TYR A CA 1
ATOM 1612 C C . TYR A 1 200 ? -10.896 -8.097 45.623 1.00 50.38 200 TYR A C 1
ATOM 1614 O O . TYR A 1 200 ? -10.677 -8.124 44.413 1.00 50.38 200 TYR A O 1
ATOM 1622 N N . GLY A 1 201 ? -10.119 -8.742 46.494 1.00 49.72 201 GLY A N 1
ATOM 1623 C CA . GLY A 1 201 ? -9.238 -9.836 46.114 1.00 49.72 201 GLY A CA 1
ATOM 1624 C C . GLY A 1 201 ? -10.049 -10.949 45.451 1.00 49.72 201 GLY A C 1
ATOM 1625 O O . GLY A 1 201 ? -11.152 -11.236 45.899 1.00 49.72 201 GLY A O 1
ATOM 1626 N N . SER A 1 202 ? -9.499 -11.516 44.373 1.00 55.12 202 SER A N 1
ATOM 1627 C CA . SER A 1 202 ? -9.887 -12.727 43.616 1.00 55.12 202 SER A CA 1
ATOM 1628 C C . SER A 1 202 ? -11.345 -12.944 43.178 1.00 55.12 202 SER A C 1
ATOM 1630 O O . SER A 1 202 ? -11.544 -13.503 42.110 1.00 55.12 202 SER A O 1
ATOM 1632 N N . GLU A 1 203 ? -12.371 -12.524 43.912 1.00 54.34 203 GLU A N 1
ATOM 1633 C CA . GLU A 1 203 ? -13.775 -12.855 43.634 1.00 54.34 203 GLU A CA 1
ATOM 1634 C C . GLU A 1 203 ? -14.446 -11.867 42.670 1.00 54.34 203 GLU A C 1
ATOM 1636 O O . GLU A 1 203 ? -15.173 -12.291 41.777 1.00 54.34 203 GLU A O 1
ATOM 1641 N N . ALA A 1 204 ? -14.139 -10.565 42.735 1.00 56.53 204 ALA A N 1
ATOM 1642 C CA . ALA A 1 204 ? -14.544 -9.640 41.667 1.00 56.53 204 ALA A CA 1
ATOM 1643 C C . ALA A 1 204 ? -13.753 -9.894 40.373 1.00 56.53 204 ALA A C 1
ATOM 1645 O O . ALA A 1 204 ? -14.290 -9.712 39.284 1.00 56.53 204 ALA A O 1
ATOM 1646 N N . SER A 1 205 ? -12.517 -10.402 40.488 1.00 60.84 205 SER A N 1
ATOM 1647 C CA . SER A 1 205 ? -11.777 -10.954 39.347 1.00 60.84 205 SER A CA 1
ATOM 1648 C C . SER A 1 205 ? -12.489 -12.175 38.779 1.00 60.84 205 SER A C 1
ATOM 1650 O O . SER A 1 205 ? -12.563 -12.287 37.569 1.00 60.84 205 SER A O 1
ATOM 1652 N N . GLN A 1 206 ? -13.065 -13.048 39.612 1.00 62.62 206 GLN A N 1
ATOM 1653 C CA . GLN A 1 206 ? -13.871 -14.176 39.139 1.00 62.62 206 GLN A CA 1
ATOM 1654 C C . GLN A 1 206 ? -15.197 -13.736 38.524 1.00 62.62 206 GLN A C 1
ATOM 1656 O O . GLN A 1 206 ? -15.620 -14.353 37.563 1.00 62.62 206 GLN A O 1
ATOM 1661 N N . ALA A 1 207 ? -15.852 -12.683 39.019 1.00 63.38 207 ALA A N 1
ATOM 1662 C CA . ALA A 1 207 ? -17.060 -12.153 38.387 1.00 63.38 207 ALA A CA 1
ATOM 1663 C C . ALA A 1 207 ? -16.743 -11.471 37.045 1.00 63.38 207 ALA A C 1
ATOM 1665 O O . ALA A 1 207 ? -17.449 -11.702 36.069 1.00 63.38 207 ALA A O 1
ATOM 1666 N N . ALA A 1 208 ? -15.656 -10.696 36.969 1.00 62.59 208 ALA A N 1
ATOM 1667 C CA . ALA A 1 208 ? -15.168 -10.101 35.726 1.00 62.59 208 ALA A CA 1
ATOM 1668 C C . ALA A 1 208 ? -14.668 -11.169 34.736 1.00 62.59 208 ALA A C 1
ATOM 1670 O O . ALA A 1 208 ? -15.011 -11.107 33.560 1.00 62.59 208 ALA A O 1
ATOM 1671 N N . GLN A 1 209 ? -13.944 -12.190 35.212 1.00 68.19 209 GLN A N 1
ATOM 1672 C CA . GLN A 1 209 ? -13.544 -13.358 34.420 1.00 68.19 209 GLN A CA 1
ATOM 1673 C C . GLN A 1 209 ? -14.748 -14.188 34.005 1.00 68.19 209 GLN A C 1
ATOM 1675 O O . GLN A 1 209 ? -14.802 -14.578 32.859 1.00 68.19 209 GLN A O 1
ATOM 1680 N N . ALA A 1 210 ? -15.753 -14.398 34.854 1.00 76.06 210 ALA A N 1
ATOM 1681 C CA . ALA A 1 210 ? -16.975 -15.104 34.479 1.00 76.06 210 ALA A CA 1
ATOM 1682 C C . ALA A 1 210 ? -17.797 -14.309 33.456 1.00 76.06 210 ALA A C 1
ATOM 1684 O O . ALA A 1 210 ? -18.464 -14.909 32.616 1.00 76.06 210 ALA A O 1
ATOM 1685 N N . PHE A 1 211 ? -17.753 -12.973 33.501 1.00 74.44 211 PHE A N 1
ATOM 1686 C CA . PHE A 1 211 ? -18.388 -12.116 32.501 1.00 74.44 211 PHE A CA 1
ATOM 1687 C C . PHE A 1 211 ? -17.628 -12.152 31.166 1.00 74.44 211 PHE A C 1
ATOM 1689 O O . PHE A 1 211 ? -18.256 -12.285 30.117 1.00 74.44 211 PHE A O 1
ATOM 1696 N N . GLU A 1 212 ? -16.291 -12.121 31.192 1.00 73.19 212 GLU A N 1
ATOM 1697 C CA . GLU A 1 212 ? -15.439 -12.323 30.009 1.00 73.19 212 GLU A CA 1
ATOM 1698 C C . GLU A 1 212 ? -15.535 -13.759 29.459 1.00 73.19 212 GLU A C 1
ATOM 1700 O O . GLU A 1 212 ? -15.660 -13.953 28.256 1.00 73.19 212 GLU A O 1
ATOM 1705 N N . ASP A 1 213 ? -15.617 -14.777 30.311 1.00 75.50 213 ASP A N 1
ATOM 1706 C CA . ASP A 1 213 ? -15.825 -16.175 29.933 1.00 75.50 213 ASP A CA 1
ATOM 1707 C C . ASP A 1 213 ? -17.223 -16.376 29.348 1.00 75.50 213 ASP A C 1
ATOM 1709 O O . ASP A 1 213 ? -17.367 -17.071 28.347 1.00 75.50 213 ASP A O 1
ATOM 1713 N N . GLN A 1 214 ? -18.264 -15.735 29.895 1.00 75.06 214 GLN A N 1
ATOM 1714 C CA . GLN A 1 214 ? -19.601 -15.741 29.290 1.00 75.06 214 GLN A CA 1
ATOM 1715 C C . GLN A 1 214 ? -19.632 -15.001 27.955 1.00 75.06 214 GLN A C 1
ATOM 1717 O O . GLN A 1 214 ? -20.327 -15.447 27.040 1.00 75.06 214 GLN A O 1
ATOM 1722 N N . LYS A 1 215 ? -18.894 -13.897 27.815 1.00 72.44 215 LYS A N 1
ATOM 1723 C CA . LYS A 1 215 ? -18.735 -13.177 26.548 1.00 72.44 215 LYS A CA 1
ATOM 1724 C C . LYS A 1 215 ? -18.037 -14.078 25.528 1.00 72.44 215 LYS A C 1
ATOM 1726 O O . LYS A 1 215 ? -18.605 -14.325 24.468 1.00 72.44 215 LYS A O 1
ATOM 1731 N N . ASN A 1 216 ? -16.9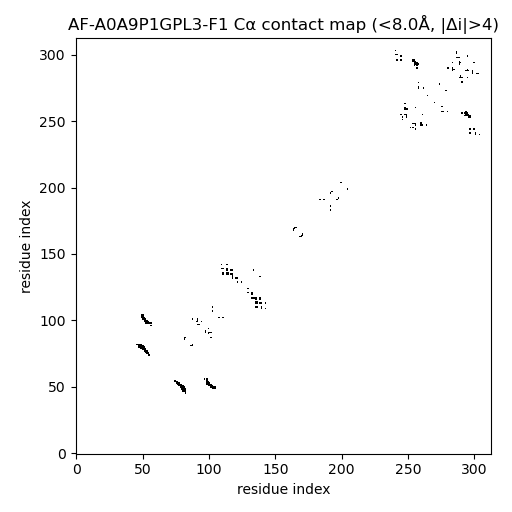19 -14.702 25.884 1.00 65.00 216 ASN A N 1
ATOM 1732 C CA . ASN A 1 216 ? -16.201 -15.657 25.037 1.00 65.00 216 ASN A CA 1
ATOM 1733 C C . ASN A 1 216 ? -17.035 -16.909 24.715 1.00 65.00 216 ASN A C 1
ATOM 1735 O O . ASN A 1 216 ? -17.008 -17.405 23.590 1.00 65.00 216 ASN A O 1
ATOM 1739 N N . GLN A 1 217 ? -17.858 -17.391 25.648 1.00 67.81 217 GLN A N 1
ATOM 1740 C CA . GLN A 1 217 ? -18.730 -18.551 25.449 1.00 67.81 217 GLN A CA 1
ATOM 1741 C C . GLN A 1 217 ? -19.971 -18.219 24.597 1.00 67.81 217 GLN A C 1
ATOM 1743 O O . GLN A 1 217 ? -20.416 -19.066 23.818 1.00 67.81 217 GLN A O 1
ATOM 1748 N N . LYS A 1 218 ? -20.502 -16.988 24.671 1.00 55.62 218 LYS A N 1
ATOM 1749 C CA . LYS A 1 218 ? -21.542 -16.485 23.752 1.00 55.62 218 LYS A CA 1
ATOM 1750 C C . LYS A 1 218 ? -20.991 -16.183 22.358 1.00 55.62 218 LYS A C 1
ATOM 1752 O O . LYS A 1 218 ? -21.692 -16.437 21.381 1.00 55.62 218 LYS A O 1
ATOM 1757 N N . PHE A 1 219 ? -19.754 -15.704 22.245 1.00 52.34 219 PHE A N 1
ATOM 1758 C CA . PHE A 1 219 ? -19.104 -15.472 20.952 1.00 52.34 219 PHE A CA 1
ATOM 1759 C C . PHE A 1 219 ? -18.601 -16.771 20.293 1.00 52.34 219 PHE A C 1
ATOM 1761 O O . PHE A 1 219 ? -18.629 -16.876 19.071 1.00 52.34 219 PHE A O 1
ATOM 1768 N N . GLY A 1 220 ? -18.262 -17.809 21.066 1.00 50.22 220 GLY A N 1
ATOM 1769 C CA . GLY A 1 220 ? -17.798 -19.107 20.551 1.00 50.22 220 GLY A CA 1
ATOM 1770 C C . GLY A 1 220 ? -18.883 -20.034 19.980 1.00 50.22 220 GLY A C 1
ATOM 1771 O O . GLY A 1 220 ? -18.570 -21.099 19.452 1.00 50.22 220 GLY A O 1
ATOM 1772 N N . LYS A 1 221 ? -20.167 -19.664 20.073 1.00 45.47 221 LYS A N 1
ATOM 1773 C CA . LYS A 1 221 ? -21.297 -20.436 19.518 1.00 45.47 221 LYS A CA 1
ATOM 1774 C C . LYS A 1 221 ? -22.285 -19.561 18.747 1.00 45.47 221 LYS A C 1
ATOM 1776 O O . LYS A 1 221 ? -23.483 -19.852 18.704 1.00 45.47 221 LYS A O 1
ATOM 1781 N N . ARG A 1 222 ? -21.800 -18.498 18.098 1.00 44.69 222 ARG A N 1
ATOM 1782 C CA . ARG A 1 222 ? -22.616 -17.768 17.128 1.00 44.69 222 ARG A CA 1
ATOM 1783 C C . ARG A 1 222 ? -22.757 -18.624 15.869 1.00 44.69 222 ARG A C 1
ATOM 1785 O O . ARG A 1 222 ? -21.854 -18.743 15.051 1.00 44.69 222 ARG A O 1
ATOM 1792 N N . SER A 1 223 ? -23.911 -19.285 15.814 1.00 47.06 223 SER A N 1
ATOM 1793 C CA . SER A 1 223 ? -24.599 -19.783 14.627 1.00 47.06 223 SER A CA 1
ATOM 1794 C C . SER A 1 223 ? -24.153 -19.073 13.345 1.00 47.06 223 SER A C 1
ATOM 1796 O O . SER A 1 223 ? -24.167 -17.846 13.274 1.00 47.06 223 SER A O 1
ATOM 1798 N N . THR A 1 224 ? -23.856 -19.883 12.334 1.00 51.06 224 THR A N 1
ATOM 1799 C CA . THR A 1 224 ? -23.535 -19.635 10.919 1.00 51.06 224 THR A CA 1
ATOM 1800 C C . THR A 1 224 ? -24.563 -18.783 10.149 1.00 51.06 224 THR A C 1
ATOM 1802 O O . THR A 1 224 ? -24.917 -19.102 9.017 1.00 51.06 224 THR A O 1
ATOM 1805 N N . ARG A 1 225 ? -25.101 -17.705 10.733 1.00 49.28 225 ARG A N 1
ATOM 1806 C CA . ARG A 1 225 ? -26.161 -16.918 10.087 1.00 49.28 225 ARG A CA 1
ATOM 1807 C C . ARG A 1 225 ? -26.091 -15.396 10.212 1.00 49.28 225 ARG A C 1
ATOM 1809 O O . ARG A 1 225 ? -26.991 -14.747 9.706 1.00 49.28 225 ARG A O 1
ATOM 1816 N N . GLU A 1 226 ? -25.035 -14.829 10.789 1.00 50.09 226 GLU A N 1
ATOM 1817 C CA . GLU A 1 226 ? -24.803 -13.371 10.800 1.00 50.09 226 GLU A CA 1
ATOM 1818 C C . GLU A 1 226 ? -23.299 -13.066 10.668 1.00 50.09 226 GLU A C 1
ATOM 1820 O O . GLU A 1 226 ? -22.680 -12.486 11.557 1.00 50.09 226 GLU A O 1
ATOM 1825 N N . VAL A 1 227 ? -22.695 -13.531 9.571 1.00 47.28 227 VAL A N 1
ATOM 1826 C CA . VAL A 1 227 ? -21.329 -13.179 9.148 1.00 47.28 227 VAL A CA 1
ATOM 1827 C C . VAL A 1 227 ? -21.454 -12.464 7.807 1.00 47.28 227 VAL A C 1
ATOM 1829 O O . VAL A 1 227 ? -21.284 -13.088 6.769 1.00 47.28 227 VAL A O 1
ATOM 1832 N N . GLU A 1 228 ? -21.824 -11.185 7.815 1.00 56.62 228 GLU A N 1
ATOM 1833 C CA . GLU A 1 228 ? -21.707 -10.353 6.602 1.00 56.62 228 GLU A CA 1
ATOM 1834 C C . GLU A 1 228 ? -20.973 -9.021 6.828 1.00 56.62 228 GLU A C 1
ATOM 1836 O O . GLU A 1 228 ? -20.484 -8.456 5.860 1.00 56.62 228 GLU A O 1
ATOM 1841 N N . GLU A 1 229 ? -20.761 -8.555 8.067 1.00 56.16 229 GLU A N 1
ATOM 1842 C CA . GLU A 1 229 ? -20.115 -7.240 8.288 1.00 56.16 229 GLU A CA 1
ATOM 1843 C C . GLU A 1 229 ? -18.798 -7.269 9.084 1.00 56.16 229 GLU A C 1
ATOM 1845 O O . GLU A 1 229 ? -18.085 -6.272 9.127 1.00 56.16 229 G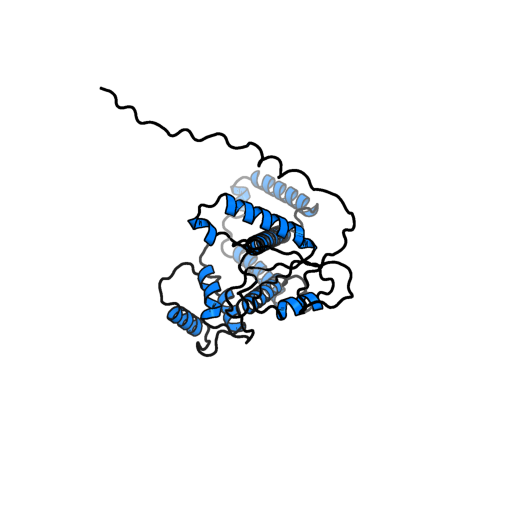LU A O 1
ATOM 1850 N N . GLY A 1 230 ? -18.416 -8.409 9.671 1.00 48.81 230 GLY A N 1
ATOM 1851 C CA . GLY A 1 230 ? -17.235 -8.502 10.545 1.00 48.81 230 GLY A CA 1
ATOM 1852 C C . GLY A 1 230 ? -15.904 -8.858 9.870 1.00 48.81 230 GLY A C 1
ATOM 1853 O O . GLY A 1 230 ? -14.874 -8.790 10.534 1.00 48.81 230 GLY A O 1
ATOM 1854 N N . ASP A 1 231 ? -15.901 -9.240 8.588 1.00 54.59 231 ASP A N 1
ATOM 1855 C CA . ASP A 1 231 ? -14.699 -9.736 7.888 1.00 54.59 231 ASP A CA 1
ATOM 1856 C C . ASP A 1 231 ? -14.351 -8.939 6.619 1.00 54.59 231 ASP A C 1
ATOM 1858 O O . ASP A 1 231 ? -13.637 -9.398 5.731 1.00 54.59 231 ASP A O 1
ATOM 1862 N N . SER A 1 232 ? -14.832 -7.699 6.515 1.00 70.75 232 SER A N 1
ATOM 1863 C CA . SER A 1 232 ? -14.421 -6.810 5.421 1.00 70.75 232 SER A CA 1
ATOM 1864 C C . SER A 1 232 ? -12.908 -6.557 5.444 1.00 70.75 232 SER A C 1
ATOM 1866 O O . SER A 1 232 ? -12.275 -6.515 4.392 1.00 70.75 232 SER A O 1
ATOM 1868 N N . ARG A 1 233 ? -12.302 -6.483 6.640 1.00 74.62 233 ARG A N 1
ATOM 1869 C CA . ARG A 1 233 ? -10.849 -6.310 6.807 1.00 74.62 233 ARG A CA 1
ATOM 1870 C C . ARG A 1 233 ? -10.046 -7.529 6.342 1.00 74.62 233 ARG A C 1
ATOM 1872 O O . ARG A 1 233 ? -9.002 -7.346 5.717 1.00 74.62 233 ARG A O 1
ATOM 1879 N N . GLY A 1 234 ? -10.504 -8.754 6.618 1.00 80.94 234 GLY A N 1
ATOM 1880 C CA . GLY A 1 234 ? -9.822 -9.970 6.164 1.00 80.94 234 GLY A CA 1
ATOM 1881 C C . GLY A 1 234 ? -9.874 -10.113 4.645 1.00 80.94 234 GLY A C 1
ATOM 1882 O O . GLY A 1 234 ? -8.847 -10.382 4.017 1.00 80.94 234 GLY A O 1
ATOM 1883 N N . VAL A 1 235 ? -11.035 -9.819 4.048 1.00 80.31 235 VAL A N 1
ATOM 1884 C CA . VAL A 1 235 ? -11.212 -9.790 2.588 1.00 80.31 235 VAL A CA 1
ATOM 1885 C C . VAL A 1 235 ? -10.328 -8.716 1.947 1.00 80.31 235 VAL A C 1
ATOM 1887 O O . VAL A 1 235 ? -9.585 -9.023 1.017 1.00 80.31 235 VAL A O 1
ATOM 1890 N N . GLN A 1 236 ? -10.308 -7.492 2.486 1.00 84.56 236 GLN A N 1
ATOM 1891 C CA . GLN A 1 236 ? -9.488 -6.397 1.952 1.00 84.56 236 GLN A CA 1
ATOM 1892 C C . GLN A 1 236 ? -7.982 -6.711 2.033 1.00 84.56 236 GLN A C 1
ATOM 1894 O O . GLN A 1 236 ? -7.247 -6.487 1.071 1.00 84.56 236 GLN A O 1
ATOM 1899 N N . ARG A 1 237 ? -7.511 -7.304 3.141 1.00 89.12 237 ARG A N 1
ATOM 1900 C CA . ARG A 1 237 ? -6.107 -7.734 3.285 1.00 89.12 237 ARG A CA 1
ATOM 1901 C C . ARG A 1 237 ? -5.757 -8.844 2.292 1.00 89.12 237 ARG A C 1
ATOM 1903 O O . ARG A 1 237 ? -4.683 -8.808 1.695 1.00 89.12 237 ARG A O 1
ATOM 1910 N N . ALA A 1 238 ? -6.648 -9.815 2.090 1.00 90.12 238 ALA A N 1
ATOM 1911 C CA . ALA A 1 238 ? -6.442 -10.881 1.113 1.00 90.12 238 ALA A CA 1
ATOM 1912 C C . ALA A 1 238 ? -6.359 -10.335 -0.326 1.00 90.12 238 ALA A C 1
ATOM 1914 O O . ALA A 1 238 ? -5.460 -10.722 -1.076 1.00 90.12 238 ALA A O 1
ATOM 1915 N N . GLU A 1 239 ? -7.232 -9.392 -0.691 1.00 91.38 239 GLU A N 1
ATOM 1916 C CA . GLU A 1 239 ? -7.219 -8.731 -2.002 1.00 91.38 239 GLU A CA 1
ATOM 1917 C C . GLU A 1 239 ? -5.953 -7.892 -2.225 1.00 91.38 239 GLU A C 1
ATOM 1919 O O . GLU A 1 239 ? -5.363 -7.941 -3.309 1.00 91.38 239 GLU A O 1
ATOM 1924 N N . MET A 1 240 ? -5.478 -7.172 -1.202 1.00 92.88 240 MET A N 1
ATOM 1925 C CA . MET A 1 240 ? -4.225 -6.411 -1.281 1.00 92.88 240 MET A CA 1
ATOM 1926 C C . MET A 1 240 ? -3.016 -7.314 -1.524 1.00 92.88 240 MET A C 1
ATOM 1928 O O . MET A 1 240 ? -2.198 -7.017 -2.394 1.00 92.88 240 MET A O 1
ATOM 1932 N N . LYS A 1 241 ? -2.911 -8.438 -0.805 1.00 94.81 241 LYS A N 1
ATOM 1933 C CA . LYS A 1 241 ? -1.819 -9.404 -0.999 1.00 94.81 241 LYS A CA 1
ATOM 1934 C C . LYS A 1 241 ? -1.833 -10.012 -2.392 1.00 94.81 241 LYS A C 1
ATOM 1936 O O . LYS A 1 241 ? -0.783 -10.114 -3.017 1.00 94.81 241 LYS A O 1
ATOM 1941 N N . ALA A 1 242 ? -3.017 -10.383 -2.881 1.00 95.69 242 ALA A N 1
ATOM 1942 C CA . ALA A 1 242 ? -3.181 -10.895 -4.236 1.00 95.69 242 ALA A CA 1
ATOM 1943 C C . ALA A 1 242 ? -2.744 -9.849 -5.270 1.00 95.69 242 ALA A C 1
ATOM 1945 O O . ALA A 1 242 ? -1.980 -10.152 -6.179 1.00 95.69 242 ALA A O 1
ATOM 1946 N N . THR A 1 243 ? -3.174 -8.599 -5.094 1.00 94.62 243 THR A N 1
ATOM 1947 C CA . THR A 1 243 ? -2.814 -7.494 -5.991 1.00 94.62 243 THR A CA 1
ATOM 1948 C C . THR A 1 243 ? -1.305 -7.255 -6.010 1.00 94.62 243 THR A C 1
ATOM 1950 O O . THR A 1 243 ? -0.723 -7.156 -7.087 1.00 94.62 243 THR A O 1
ATOM 1953 N N . LEU A 1 244 ? -0.659 -7.217 -4.840 1.00 94.56 244 LEU A N 1
ATOM 1954 C CA . LEU A 1 244 ? 0.796 -7.092 -4.725 1.00 94.56 244 LEU A CA 1
ATOM 1955 C C . LEU A 1 244 ? 1.521 -8.249 -5.413 1.00 94.56 244 LEU A C 1
ATOM 1957 O O . LEU A 1 244 ? 2.453 -8.000 -6.171 1.00 94.56 244 LEU A O 1
ATOM 1961 N N . PHE A 1 245 ? 1.063 -9.485 -5.205 1.00 97.38 245 PHE A N 1
ATOM 1962 C CA . PHE A 1 245 ? 1.632 -10.666 -5.848 1.00 97.38 245 PHE A CA 1
ATOM 1963 C C . PHE A 1 245 ? 1.613 -10.532 -7.377 1.00 97.38 245 PHE A C 1
ATOM 1965 O O . PHE A 1 245 ? 2.662 -10.594 -8.007 1.00 97.38 245 PHE A O 1
ATOM 1972 N N . TYR A 1 246 ? 0.456 -10.220 -7.970 1.00 96.50 246 TYR A N 1
ATOM 1973 C CA . TYR A 1 246 ? 0.331 -10.047 -9.424 1.00 96.50 246 TYR A CA 1
ATOM 1974 C C . TYR A 1 246 ? 1.082 -8.830 -9.980 1.00 96.50 246 TYR A C 1
ATOM 1976 O O . TYR A 1 246 ? 1.347 -8.756 -11.177 1.00 96.50 246 TYR A O 1
ATOM 1984 N N . MET A 1 247 ? 1.391 -7.835 -9.146 1.00 94.62 247 MET A N 1
ATOM 1985 C CA . MET A 1 247 ? 2.239 -6.713 -9.554 1.00 94.62 247 MET A CA 1
ATOM 1986 C C . MET A 1 247 ? 3.723 -7.089 -9.600 1.00 94.62 247 MET A C 1
ATOM 1988 O O . MET A 1 247 ? 4.475 -6.469 -10.360 1.00 94.62 247 MET A O 1
ATOM 1992 N N . LEU A 1 248 ? 4.141 -8.050 -8.772 1.00 95.38 248 LEU A N 1
ATOM 1993 C CA . LEU A 1 248 ? 5.512 -8.553 -8.715 1.00 95.38 248 LEU A CA 1
ATOM 1994 C C . LEU A 1 248 ? 5.760 -9.656 -9.748 1.00 95.38 248 LEU A C 1
ATOM 1996 O O . LEU A 1 248 ? 6.823 -9.640 -10.359 1.00 95.38 248 LEU A O 1
ATOM 2000 N N . ASP A 1 249 ? 4.772 -10.522 -9.981 1.00 97.56 249 ASP A N 1
ATOM 2001 C CA . ASP A 1 249 ? 4.772 -11.596 -10.983 1.00 97.56 249 ASP A CA 1
ATOM 2002 C C . ASP A 1 249 ? 4.718 -10.989 -12.397 1.00 97.56 249 ASP A C 1
ATOM 2004 O O . ASP A 1 249 ? 3.658 -10.643 -12.932 1.00 97.56 249 ASP A O 1
ATOM 2008 N N . ARG A 1 250 ? 5.894 -10.716 -12.975 1.00 95.00 250 ARG A N 1
ATOM 2009 C CA . ARG A 1 250 ? 6.019 -9.940 -14.218 1.00 95.00 250 ARG A CA 1
ATOM 2010 C C . ARG A 1 250 ? 5.772 -10.790 -15.446 1.00 95.00 250 ARG A C 1
ATOM 2012 O O . ARG A 1 250 ? 5.402 -10.220 -16.484 1.00 95.00 250 ARG A O 1
ATOM 2019 N N . ASP A 1 251 ? 6.055 -12.082 -15.358 1.00 96.88 251 ASP A N 1
ATOM 2020 C CA . ASP A 1 251 ? 5.844 -13.042 -16.433 1.00 96.88 251 ASP A CA 1
ATOM 2021 C C . ASP A 1 251 ? 4.497 -13.779 -16.326 1.00 96.88 251 ASP A C 1
ATOM 2023 O O . ASP A 1 251 ? 4.001 -14.260 -17.350 1.00 96.88 251 ASP A O 1
ATOM 2027 N N . GLY A 1 252 ? 3.832 -13.719 -15.170 1.00 96.88 252 GLY A N 1
ATOM 2028 C CA . GLY A 1 252 ? 2.480 -14.222 -14.950 1.00 96.88 252 GLY A CA 1
ATOM 2029 C C . GLY A 1 252 ? 2.435 -15.734 -14.759 1.00 96.88 252 GLY A C 1
ATOM 2030 O O . GLY A 1 252 ? 1.428 -16.354 -15.123 1.00 96.88 252 GLY A O 1
ATOM 2031 N N . ASP A 1 253 ? 3.521 -16.342 -14.280 1.00 97.50 253 ASP A N 1
ATOM 2032 C CA . ASP A 1 253 ? 3.629 -17.792 -14.122 1.00 97.50 253 ASP A CA 1
ATOM 2033 C C . ASP A 1 253 ? 3.070 -18.308 -12.780 1.00 97.50 253 ASP A C 1
ATOM 2035 O O . ASP A 1 253 ? 2.881 -19.519 -12.603 1.00 97.50 253 ASP A O 1
ATOM 2039 N N . GLY A 1 254 ? 2.704 -17.393 -11.875 1.00 97.62 254 GLY A N 1
ATOM 2040 C CA . GLY A 1 254 ? 2.162 -17.700 -10.558 1.00 97.62 254 GLY A CA 1
ATOM 2041 C C . GLY A 1 254 ? 3.222 -17.996 -9.495 1.00 97.62 254 GLY A C 1
ATOM 2042 O O . GLY A 1 254 ? 2.859 -18.459 -8.406 1.00 97.62 254 GLY A O 1
ATOM 2043 N N . PHE A 1 255 ? 4.497 -17.733 -9.776 1.00 98.12 255 PHE A N 1
ATOM 2044 C CA . PHE A 1 255 ? 5.624 -17.888 -8.867 1.00 98.12 255 PHE A CA 1
ATOM 2045 C C . PHE A 1 255 ? 6.487 -16.623 -8.873 1.00 98.12 255 PHE A C 1
ATOM 2047 O O . PHE A 1 255 ? 6.680 -15.980 -9.887 1.00 98.12 255 PHE A O 1
ATOM 2054 N N . LEU A 1 256 ? 7.031 -16.255 -7.714 1.00 97.50 256 LEU A N 1
ATOM 2055 C CA . LEU A 1 256 ? 7.947 -15.122 -7.604 1.00 97.50 256 LEU A CA 1
ATOM 2056 C C . LEU A 1 256 ? 9.379 -15.610 -7.438 1.00 97.50 256 LEU A C 1
ATOM 2058 O O . LEU A 1 256 ? 9.730 -16.239 -6.427 1.00 97.50 256 LEU A O 1
ATOM 2062 N N . TYR A 1 257 ? 10.220 -15.281 -8.412 1.00 96.38 257 TYR A N 1
ATOM 2063 C CA . TYR A 1 257 ? 11.658 -15.531 -8.351 1.00 96.38 257 TYR A CA 1
ATOM 2064 C C . TYR A 1 257 ? 12.415 -14.364 -7.700 1.00 96.38 257 TYR A C 1
ATOM 2066 O O . TYR A 1 257 ? 11.888 -13.263 -7.535 1.00 96.38 257 TYR A O 1
ATOM 2074 N N . ASP A 1 258 ? 13.687 -14.591 -7.365 1.00 94.88 258 ASP A N 1
ATOM 2075 C CA . ASP A 1 258 ? 14.596 -13.592 -6.773 1.00 94.88 258 ASP A CA 1
ATOM 2076 C C . ASP A 1 258 ? 14.538 -12.228 -7.492 1.00 94.88 258 ASP A C 1
ATOM 2078 O O . ASP A 1 258 ? 14.342 -11.178 -6.879 1.00 94.88 258 ASP A O 1
ATOM 2082 N N . THR A 1 259 ? 14.583 -12.234 -8.827 1.00 94.75 259 THR A N 1
ATOM 2083 C CA . THR A 1 259 ? 14.561 -11.006 -9.637 1.00 94.75 259 THR A CA 1
ATOM 2084 C C . THR A 1 259 ? 13.255 -10.214 -9.551 1.00 94.75 259 THR A C 1
ATOM 2086 O O . THR A 1 259 ? 13.254 -9.008 -9.808 1.00 94.75 259 THR A O 1
ATOM 2089 N N . GLU A 1 260 ? 12.147 -10.875 -9.230 1.00 96.12 260 GLU A N 1
ATOM 2090 C CA . GLU A 1 260 ? 10.808 -10.282 -9.150 1.00 96.12 260 GLU A CA 1
ATOM 2091 C C . GLU A 1 260 ? 10.459 -9.828 -7.736 1.00 96.12 260 GLU A C 1
ATOM 2093 O O . GLU A 1 260 ? 9.801 -8.802 -7.565 1.00 96.12 260 GLU A O 1
ATOM 2098 N N . LEU A 1 261 ? 10.964 -10.541 -6.727 1.00 93.00 261 LEU A N 1
ATOM 2099 C CA . LEU A 1 261 ? 10.839 -10.181 -5.315 1.00 93.00 261 LEU A CA 1
ATOM 2100 C C . LEU A 1 261 ? 11.791 -9.054 -4.900 1.00 93.00 261 LEU A C 1
ATOM 2102 O O . LEU A 1 261 ? 11.473 -8.298 -3.983 1.00 93.00 261 LEU A O 1
ATOM 2106 N N . ARG A 1 262 ? 12.920 -8.874 -5.590 1.00 90.62 262 ARG A N 1
ATOM 2107 C CA . ARG A 1 262 ? 13.925 -7.852 -5.256 1.00 90.62 262 ARG A CA 1
ATOM 2108 C C . ARG A 1 262 ? 13.377 -6.419 -5.112 1.00 90.62 262 ARG A C 1
ATOM 2110 O O . ARG A 1 262 ? 13.624 -5.811 -4.075 1.00 90.62 262 ARG A O 1
ATOM 2117 N N . PRO A 1 263 ? 12.567 -5.870 -6.042 1.00 89.81 263 PRO A N 1
ATOM 2118 C CA . PRO A 1 263 ? 11.993 -4.529 -5.881 1.00 89.81 263 PRO A CA 1
ATOM 2119 C C . PRO A 1 263 ? 11.078 -4.383 -4.658 1.00 89.81 263 PRO A C 1
ATOM 2121 O O . PRO A 1 263 ? 10.857 -3.266 -4.188 1.00 89.81 263 PRO A O 1
ATOM 2124 N N . PHE A 1 264 ? 10.497 -5.489 -4.185 1.00 90.50 264 PHE A N 1
ATOM 2125 C CA . PHE A 1 264 ? 9.701 -5.521 -2.964 1.00 90.50 264 PHE A CA 1
ATOM 2126 C C . PHE A 1 264 ? 10.609 -5.540 -1.728 1.00 90.50 264 PHE A C 1
ATOM 2128 O O . PHE A 1 264 ? 10.440 -4.701 -0.843 1.00 90.50 264 PHE A O 1
ATOM 2135 N N . ALA A 1 265 ? 11.619 -6.415 -1.713 1.00 86.94 265 ALA A N 1
ATOM 2136 C CA . ALA A 1 265 ? 12.609 -6.506 -0.640 1.00 86.94 265 ALA A CA 1
ATOM 2137 C C . ALA A 1 265 ? 13.345 -5.173 -0.410 1.00 86.94 265 ALA A C 1
ATOM 2139 O O . ALA A 1 265 ? 13.419 -4.717 0.729 1.00 86.94 265 ALA A O 1
ATOM 2140 N N . ASP A 1 266 ? 13.757 -4.484 -1.482 1.00 85.06 266 ASP A N 1
ATOM 2141 C CA . ASP A 1 266 ? 14.408 -3.163 -1.426 1.00 85.06 266 ASP A CA 1
ATOM 2142 C C . ASP A 1 266 ? 13.553 -2.097 -0.709 1.00 85.06 266 ASP A C 1
ATOM 2144 O O . ASP A 1 266 ? 14.069 -1.127 -0.144 1.00 85.06 266 ASP A O 1
ATOM 2148 N N . ARG A 1 267 ? 12.221 -2.240 -0.762 1.00 84.00 267 ARG A N 1
ATOM 2149 C CA . ARG A 1 267 ? 11.275 -1.298 -0.147 1.00 84.00 267 ARG A CA 1
ATOM 2150 C C . ARG A 1 267 ? 10.985 -1.631 1.309 1.00 84.00 267 ARG A C 1
ATOM 2152 O O . ARG A 1 267 ? 10.878 -0.695 2.100 1.00 84.00 267 ARG A O 1
ATOM 2159 N N . VAL A 1 268 ? 10.843 -2.917 1.632 1.00 82.06 268 VAL A N 1
ATOM 2160 C CA . VAL A 1 268 ? 10.507 -3.397 2.981 1.00 82.06 268 VAL A CA 1
ATOM 2161 C C . VAL A 1 268 ? 11.743 -3.398 3.879 1.00 82.06 268 VAL A C 1
ATOM 2163 O O . VAL A 1 268 ? 11.755 -2.743 4.917 1.00 82.06 268 VAL A O 1
ATOM 2166 N N . ASN A 1 269 ? 12.831 -4.025 3.432 1.00 68.38 269 ASN A N 1
ATOM 2167 C CA . ASN A 1 269 ? 14.064 -4.166 4.195 1.00 68.38 269 ASN A CA 1
ATOM 2168 C C . ASN A 1 269 ? 15.156 -3.263 3.618 1.00 68.38 269 ASN A C 1
ATOM 2170 O O . ASN A 1 269 ? 16.036 -3.691 2.880 1.00 68.38 269 ASN A O 1
ATOM 2174 N N . ARG A 1 270 ? 15.157 -1.985 4.020 1.00 57.88 270 ARG A N 1
ATOM 2175 C CA . ARG A 1 270 ? 16.205 -1.006 3.645 1.00 57.88 270 ARG A CA 1
ATOM 2176 C C . ARG A 1 270 ? 17.596 -1.294 4.230 1.00 57.88 270 ARG A C 1
ATOM 2178 O O . ARG A 1 270 ? 18.499 -0.465 4.111 1.00 57.88 270 ARG A O 1
ATOM 2185 N N . THR A 1 271 ? 17.787 -2.420 4.902 1.00 50.09 271 THR A N 1
ATOM 2186 C CA . THR A 1 271 ? 18.990 -2.704 5.678 1.00 50.09 271 THR A CA 1
ATOM 2187 C C . THR A 1 271 ? 19.314 -4.184 5.616 1.00 50.09 271 THR A C 1
ATOM 2189 O O . THR A 1 271 ? 18.779 -4.925 6.427 1.00 50.09 271 THR A O 1
ATOM 2192 N N . CYS A 1 272 ? 20.197 -4.598 4.706 1.00 44.09 272 CYS A N 1
ATOM 2193 C CA . CYS A 1 272 ? 21.275 -5.559 4.964 1.00 44.09 272 CYS A CA 1
ATOM 2194 C C . CYS A 1 272 ? 22.195 -5.657 3.738 1.00 44.09 272 CYS A C 1
ATOM 2196 O O . CYS A 1 272 ? 21.758 -5.618 2.599 1.00 44.09 272 CYS A O 1
ATOM 2198 N N . GLY A 1 273 ? 23.506 -5.709 3.983 1.00 55.50 273 GLY A N 1
ATOM 2199 C CA . GLY A 1 273 ? 24.545 -5.808 2.952 1.00 55.50 273 GLY A CA 1
ATOM 2200 C C . GLY A 1 273 ? 24.914 -7.249 2.591 1.00 55.50 273 GLY A C 1
ATOM 2201 O O . GLY A 1 273 ? 26.070 -7.496 2.245 1.00 55.50 273 GLY A O 1
ATOM 2202 N N . VAL A 1 274 ? 23.989 -8.199 2.761 1.00 66.19 274 VAL A N 1
ATOM 2203 C CA . VAL A 1 274 ? 24.184 -9.601 2.366 1.00 66.19 274 VAL A CA 1
ATOM 2204 C C . VAL A 1 274 ? 23.935 -9.716 0.860 1.00 66.19 274 VAL A C 1
ATOM 2206 O O . VAL A 1 274 ? 23.299 -8.857 0.251 1.00 66.19 274 VAL A O 1
ATOM 2209 N N . THR A 1 275 ? 24.509 -10.733 0.218 1.00 69.81 275 THR A N 1
ATOM 2210 C CA . THR A 1 275 ? 24.237 -10.953 -1.203 1.00 69.81 275 THR A CA 1
ATOM 2211 C C . THR A 1 275 ? 22.783 -11.396 -1.388 1.00 69.81 275 THR A C 1
ATOM 2213 O O . THR A 1 275 ? 22.313 -12.298 -0.702 1.00 69.81 275 THR A O 1
ATOM 2216 N N . GLU A 1 276 ? 22.075 -10.764 -2.324 1.00 79.81 276 GLU A N 1
ATOM 2217 C CA . GLU A 1 276 ? 20.622 -10.925 -2.537 1.00 79.81 276 GLU A CA 1
ATOM 2218 C C . GLU A 1 276 ? 20.196 -12.395 -2.706 1.00 79.81 276 GLU A C 1
ATOM 2220 O O . GLU A 1 276 ? 19.162 -12.819 -2.197 1.00 79.81 276 GLU A O 1
ATOM 2225 N N . ALA A 1 277 ? 21.054 -13.212 -3.324 1.00 87.94 277 ALA A N 1
ATOM 2226 C CA . ALA A 1 277 ? 20.802 -14.636 -3.519 1.00 87.94 277 ALA A CA 1
ATOM 2227 C C . ALA A 1 277 ? 20.745 -15.439 -2.202 1.00 87.94 277 ALA A C 1
ATOM 2229 O O . ALA A 1 277 ? 19.955 -16.378 -2.086 1.00 87.94 277 ALA A O 1
ATOM 2230 N N . GLU A 1 278 ? 21.570 -15.095 -1.208 1.00 89.88 278 GLU A N 1
ATOM 2231 C CA . GLU A 1 278 ? 21.588 -15.772 0.097 1.00 89.88 278 GLU A CA 1
ATOM 2232 C C . GLU A 1 278 ? 20.361 -15.389 0.937 1.00 89.88 278 GLU A C 1
ATOM 2234 O O . GLU A 1 278 ? 19.802 -16.234 1.646 1.00 89.88 278 GLU A O 1
ATOM 2239 N N . GLU A 1 279 ? 19.907 -14.138 0.823 1.00 88.88 279 GLU A N 1
ATOM 2240 C CA . GLU A 1 279 ? 18.683 -13.660 1.472 1.00 88.88 279 GLU A CA 1
ATOM 2241 C C . GLU A 1 279 ? 17.448 -14.339 0.875 1.00 88.88 279 GLU A C 1
ATOM 2243 O O . GLU A 1 279 ? 16.640 -14.897 1.620 1.00 88.88 279 GLU A O 1
ATOM 2248 N N . TYR A 1 280 ? 17.342 -14.403 -0.457 1.00 92.06 280 TYR A N 1
ATOM 2249 C CA . TYR A 1 280 ? 16.248 -15.113 -1.121 1.00 92.06 280 TYR A CA 1
ATOM 2250 C C . TYR A 1 280 ? 16.217 -16.603 -0.754 1.00 92.06 280 TYR A C 1
ATOM 2252 O O . TYR A 1 280 ? 15.153 -17.171 -0.493 1.00 92.06 280 TYR A O 1
ATOM 2260 N N . GLN A 1 281 ? 17.383 -17.251 -0.671 1.00 94.69 281 GLN A N 1
ATOM 2261 C CA . GLN A 1 281 ? 17.463 -18.649 -0.251 1.00 94.69 281 GLN A CA 1
ATOM 2262 C C . GLN A 1 281 ? 17.040 -18.837 1.214 1.00 94.69 281 GLN A C 1
ATOM 2264 O O . GLN A 1 281 ? 16.385 -19.830 1.541 1.00 94.69 281 GLN A O 1
ATOM 2269 N N . SER A 1 282 ? 17.378 -17.887 2.087 1.00 91.31 282 SER A N 1
ATOM 2270 C CA . SER A 1 282 ? 16.959 -17.892 3.493 1.00 91.31 282 SER A CA 1
ATOM 2271 C C . SER A 1 282 ? 15.444 -17.717 3.628 1.00 91.31 282 SER A C 1
ATOM 2273 O O . SER A 1 282 ? 14.811 -18.527 4.305 1.00 91.31 282 SER A O 1
ATOM 2275 N N . LEU A 1 283 ? 14.856 -16.767 2.892 1.00 91.88 283 LEU A N 1
ATOM 2276 C CA . LEU A 1 283 ? 13.404 -16.582 2.777 1.00 91.88 283 LEU A CA 1
ATOM 2277 C C . LEU A 1 283 ? 12.712 -17.865 2.298 1.00 91.88 283 LEU A C 1
ATOM 2279 O O . LEU A 1 283 ? 11.735 -18.316 2.893 1.00 91.88 283 LEU A O 1
ATOM 2283 N N . CYS A 1 284 ? 13.246 -18.515 1.261 1.00 95.31 284 CYS A N 1
ATOM 2284 C CA . CYS A 1 284 ? 12.673 -19.763 0.761 1.00 95.31 284 CYS A CA 1
ATOM 2285 C C . CYS A 1 284 ? 12.678 -20.883 1.814 1.00 95.31 284 CYS A C 1
ATOM 2287 O O . CYS A 1 284 ? 11.699 -21.622 1.945 1.00 95.31 284 CYS A O 1
ATOM 2289 N N . ASN A 1 285 ? 13.755 -20.994 2.597 1.00 95.12 285 ASN A N 1
ATOM 2290 C CA . ASN A 1 285 ? 13.855 -21.979 3.673 1.00 95.12 285 ASN A CA 1
ATOM 2291 C C . ASN A 1 285 ? 12.860 -21.700 4.811 1.00 95.12 285 ASN A C 1
ATOM 2293 O O . ASN A 1 285 ? 12.264 -22.641 5.338 1.00 95.12 285 ASN A O 1
ATOM 2297 N N . GLU A 1 286 ? 12.666 -20.430 5.170 1.00 94.75 286 GLU A N 1
ATOM 2298 C CA . GLU A 1 286 ? 11.741 -19.997 6.222 1.00 94.75 286 GLU A CA 1
ATOM 2299 C C . GLU A 1 286 ? 10.284 -20.318 5.864 1.00 94.75 286 GLU A C 1
ATOM 2301 O O . GLU A 1 286 ? 9.583 -20.996 6.622 1.00 94.75 286 GLU A O 1
ATOM 2306 N N . TYR A 1 287 ? 9.859 -19.956 4.650 1.00 95.12 287 TYR A N 1
ATOM 2307 C CA . TYR A 1 287 ? 8.485 -20.161 4.177 1.00 95.12 287 TYR A CA 1
ATOM 2308 C C . TYR A 1 287 ? 8.243 -21.526 3.515 1.00 95.12 287 TYR A C 1
ATOM 2310 O O . TYR A 1 287 ? 7.142 -21.803 3.030 1.00 95.12 287 TYR A O 1
ATOM 2318 N N . ARG A 1 288 ? 9.239 -22.422 3.567 1.00 95.69 288 ARG A N 1
ATOM 2319 C CA . ARG A 1 288 ? 9.199 -23.801 3.046 1.00 95.69 288 ARG A CA 1
ATOM 2320 C C . ARG A 1 288 ? 8.891 -23.895 1.545 1.00 95.69 288 ARG A C 1
ATOM 2322 O O . ARG A 1 288 ? 8.189 -24.818 1.126 1.00 95.69 288 ARG A O 1
ATOM 2329 N N . CYS A 1 289 ? 9.433 -22.989 0.734 1.00 95.44 289 CYS A N 1
ATOM 2330 C CA . CYS A 1 289 ? 9.390 -23.071 -0.729 1.00 95.44 289 CYS A CA 1
ATOM 2331 C C . CYS A 1 289 ? 10.767 -23.419 -1.320 1.00 95.44 289 CYS A C 1
ATOM 2333 O O . CYS A 1 289 ? 11.807 -23.267 -0.682 1.00 95.44 289 CYS A O 1
ATOM 2335 N N . SER A 1 290 ? 10.782 -23.958 -2.542 1.00 96.25 290 SER A N 1
ATOM 2336 C CA . SER A 1 290 ? 12.028 -24.306 -3.233 1.00 96.25 290 SER A CA 1
ATOM 2337 C C . SER A 1 290 ? 12.536 -23.096 -4.022 1.00 96.25 290 SER A C 1
ATOM 2339 O O . SER A 1 290 ? 11.792 -22.608 -4.873 1.00 96.25 290 SER A O 1
ATOM 2341 N N . PRO A 1 291 ? 13.800 -22.658 -3.852 1.00 96.06 291 PRO A N 1
ATOM 2342 C CA . PRO A 1 291 ? 14.353 -21.531 -4.610 1.00 96.06 291 PRO A CA 1
ATOM 2343 C C . PRO A 1 291 ? 14.301 -21.729 -6.130 1.00 96.06 291 PRO A C 1
ATOM 2345 O O . PRO A 1 291 ? 14.244 -20.765 -6.882 1.00 96.06 291 PRO A O 1
ATOM 2348 N N . MET A 1 292 ? 14.321 -22.986 -6.593 1.00 96.12 292 MET A N 1
ATOM 2349 C CA . MET A 1 292 ? 14.221 -23.310 -8.021 1.00 96.12 292 MET A CA 1
ATOM 2350 C C . MET A 1 292 ? 12.791 -23.258 -8.560 1.00 96.12 292 MET A C 1
ATOM 2352 O O . MET A 1 292 ? 12.610 -23.179 -9.769 1.00 96.12 292 MET A O 1
ATOM 235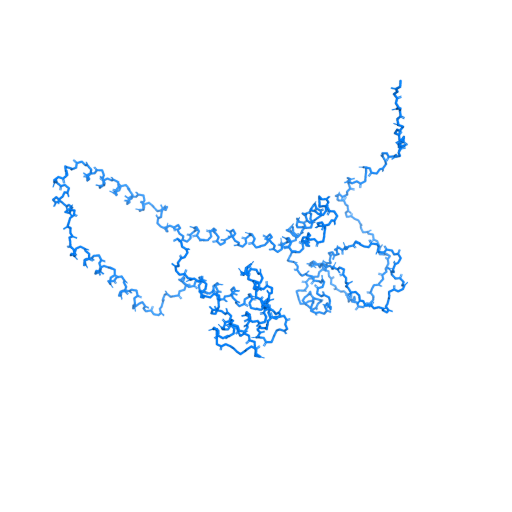6 N N . GLN A 1 293 ? 11.790 -23.376 -7.688 1.00 96.69 293 GLN A N 1
ATOM 2357 C CA . GLN A 1 293 ? 10.382 -23.357 -8.078 1.00 96.69 293 GLN A CA 1
ATOM 2358 C C . GLN A 1 293 ? 9.790 -21.946 -7.995 1.00 96.69 293 GLN A C 1
ATOM 2360 O O . GLN A 1 293 ? 8.836 -21.660 -8.706 1.00 96.69 293 GLN A O 1
ATOM 2365 N N . GLY A 1 294 ? 10.382 -21.079 -7.172 1.00 96.06 294 GLY A N 1
ATOM 2366 C CA . GLY A 1 294 ? 9.849 -19.757 -6.870 1.00 96.06 294 GLY A CA 1
ATOM 2367 C C . GLY A 1 294 ? 8.888 -19.787 -5.680 1.00 96.06 294 GLY A C 1
ATOM 2368 O O . GLY A 1 294 ? 8.530 -20.848 -5.155 1.00 96.06 294 GLY A O 1
ATOM 2369 N N . MET A 1 295 ? 8.501 -18.600 -5.220 1.00 97.50 295 MET A N 1
ATOM 2370 C CA . MET A 1 295 ? 7.574 -18.424 -4.106 1.00 97.50 295 MET A CA 1
ATOM 2371 C C . MET A 1 295 ? 6.143 -18.300 -4.634 1.00 97.50 295 MET A C 1
ATOM 2373 O O . MET A 1 295 ? 5.853 -17.401 -5.416 1.00 97.50 295 MET A O 1
ATOM 2377 N N . ASP A 1 296 ? 5.245 -19.190 -4.214 1.00 97.88 296 ASP A N 1
ATOM 2378 C CA . ASP A 1 296 ? 3.840 -19.136 -4.622 1.00 97.88 296 ASP A CA 1
ATOM 2379 C C . ASP A 1 296 ? 3.046 -18.084 -3.827 1.00 97.88 296 ASP A C 1
ATOM 2381 O O . ASP A 1 296 ? 3.495 -17.545 -2.809 1.00 97.88 296 ASP A O 1
ATOM 2385 N N . MET A 1 297 ? 1.822 -17.799 -4.279 1.00 97.25 297 MET A N 1
ATOM 2386 C CA . MET A 1 297 ? 0.939 -16.821 -3.633 1.00 97.25 297 MET A CA 1
ATOM 2387 C C . MET A 1 297 ? 0.681 -17.139 -2.152 1.00 97.25 297 MET A C 1
ATOM 2389 O O . MET A 1 297 ? 0.542 -16.226 -1.338 1.00 97.25 297 MET A O 1
ATOM 2393 N N . ILE A 1 298 ? 0.613 -18.422 -1.781 1.00 96.62 298 ILE A N 1
ATOM 2394 C CA . ILE A 1 298 ? 0.326 -18.844 -0.406 1.00 96.62 298 ILE A CA 1
ATOM 2395 C C . ILE A 1 298 ? 1.529 -18.567 0.500 1.00 96.62 298 ILE A C 1
ATOM 2397 O O . ILE A 1 298 ? 1.350 -18.039 1.598 1.00 96.62 298 ILE A O 1
ATOM 2401 N N . ALA A 1 299 ? 2.742 -18.903 0.058 1.00 96.19 299 ALA A N 1
ATOM 2402 C CA . ALA A 1 299 ? 3.974 -18.607 0.779 1.00 96.19 299 ALA A CA 1
ATOM 2403 C C . ALA A 1 299 ? 4.187 -17.093 0.913 1.00 96.19 299 ALA A C 1
ATOM 2405 O O . ALA A 1 299 ? 4.419 -16.613 2.022 1.00 96.19 299 ALA A O 1
ATOM 2406 N N . PHE A 1 300 ? 3.990 -16.332 -0.168 1.00 95.94 300 PHE A N 1
ATOM 2407 C CA . PHE A 1 300 ? 4.072 -14.869 -0.141 1.00 95.94 300 PHE A CA 1
ATOM 2408 C C . PHE A 1 300 ? 3.054 -14.248 0.829 1.00 95.94 300 PHE A C 1
ATOM 2410 O O . PHE A 1 300 ? 3.380 -13.356 1.610 1.00 95.94 300 PHE A O 1
ATOM 2417 N N . ALA A 1 301 ? 1.816 -14.749 0.844 1.00 95.19 301 ALA A N 1
ATOM 2418 C CA . ALA A 1 301 ? 0.788 -14.257 1.754 1.00 95.19 301 ALA A CA 1
ATOM 2419 C C . ALA A 1 301 ? 1.112 -14.511 3.236 1.00 95.19 301 ALA A C 1
ATOM 2421 O O . ALA A 1 301 ? 0.707 -13.692 4.063 1.00 95.19 301 ALA A O 1
ATOM 2422 N N . ARG A 1 302 ? 1.812 -15.611 3.561 1.00 94.12 302 ARG A N 1
ATOM 2423 C CA . ARG A 1 302 ? 2.304 -15.904 4.921 1.00 94.12 302 ARG A CA 1
ATOM 2424 C C . ARG A 1 302 ? 3.440 -14.973 5.316 1.00 94.12 302 ARG A C 1
ATOM 2426 O O . ARG A 1 302 ? 3.402 -14.429 6.410 1.00 94.12 302 ARG A O 1
ATOM 2433 N N . MET A 1 303 ? 4.366 -14.714 4.394 1.00 92.81 303 MET A N 1
ATOM 2434 C CA . MET A 1 303 ? 5.457 -13.761 4.607 1.00 92.81 303 MET A CA 1
ATOM 2435 C C . MET A 1 303 ? 4.954 -12.377 5.023 1.00 92.81 303 MET A C 1
ATOM 2437 O O . MET A 1 303 ? 5.505 -11.764 5.927 1.00 92.81 303 MET A O 1
ATOM 2441 N N . LEU A 1 304 ? 3.853 -11.916 4.429 1.00 92.44 304 LEU A N 1
ATOM 2442 C CA . LEU A 1 304 ? 3.224 -10.643 4.798 1.00 92.44 304 LEU A CA 1
ATOM 2443 C C . LEU A 1 304 ? 2.389 -10.690 6.090 1.00 92.44 304 LEU A C 1
ATOM 2445 O O . LEU A 1 304 ? 1.968 -9.644 6.582 1.00 92.44 304 LEU A O 1
ATOM 2449 N N . ASP A 1 305 ? 2.063 -11.871 6.616 1.00 90.38 305 ASP A N 1
ATOM 2450 C CA . ASP A 1 305 ? 1.344 -11.998 7.892 1.00 90.38 305 ASP A CA 1
ATOM 2451 C C . ASP A 1 305 ? 2.274 -12.079 9.093 1.00 90.38 305 ASP A C 1
ATOM 2453 O O . ASP A 1 305 ? 1.919 -11.566 10.155 1.00 90.38 305 ASP A O 1
ATOM 2457 N N . ASP A 1 306 ? 3.458 -12.657 8.912 1.00 82.44 306 ASP A N 1
ATOM 2458 C CA . ASP A 1 306 ? 4.417 -12.874 9.993 1.00 82.44 306 ASP A CA 1
ATOM 2459 C C . ASP A 1 306 ? 5.090 -11.566 10.474 1.00 82.44 306 ASP A C 1
ATOM 2461 O O . ASP A 1 306 ? 5.622 -11.521 11.583 1.00 82.44 306 ASP A O 1
ATOM 2465 N N . GLU A 1 307 ? 4.975 -10.456 9.728 1.00 62.16 307 GLU A N 1
ATOM 2466 C CA . GLU A 1 307 ? 5.489 -9.128 10.124 1.00 62.16 307 GLU A CA 1
ATOM 2467 C C . GLU A 1 307 ? 4.767 -8.479 11.321 1.00 62.16 307 GLU A C 1
ATOM 2469 O O . GLU A 1 307 ? 5.222 -7.457 11.836 1.00 62.16 307 GLU A O 1
ATOM 2474 N N . GLN A 1 308 ? 3.692 -9.071 11.848 1.00 53.78 308 GLN A N 1
ATOM 2475 C CA . GLN A 1 308 ? 3.141 -8.653 13.142 1.00 53.78 308 GLN A CA 1
ATOM 2476 C C . GLN A 1 308 ? 3.833 -9.390 14.292 1.00 53.78 308 GLN A C 1
ATOM 2478 O O . GLN A 1 308 ? 3.218 -10.155 15.036 1.00 53.78 308 GLN A O 1
ATOM 2483 N N . SER A 1 309 ? 5.131 -9.128 14.462 1.00 46.12 309 SER A N 1
ATOM 2484 C CA . SER A 1 309 ? 5.808 -9.416 15.725 1.00 46.12 309 SER A CA 1
ATOM 2485 C C . SER A 1 309 ? 5.110 -8.588 16.826 1.00 46.12 309 SER A C 1
ATOM 2487 O O . SER A 1 309 ? 5.029 -7.365 16.696 1.00 46.12 309 SER A O 1
ATOM 2489 N N . PRO A 1 310 ? 4.592 -9.193 17.914 1.00 49.38 310 PRO A N 1
ATOM 2490 C CA . PRO A 1 310 ? 3.874 -8.474 18.975 1.00 49.38 310 PRO A CA 1
ATOM 2491 C C . PRO A 1 310 ? 4.734 -7.500 19.802 1.00 49.38 310 PRO A C 1
ATOM 2493 O O . PRO A 1 310 ? 4.305 -7.094 20.881 1.00 49.38 310 PRO A O 1
ATOM 2496 N N . HIS A 1 311 ? 5.961 -7.190 19.374 1.00 47.12 311 HIS A N 1
ATOM 2497 C CA . HIS A 1 311 ? 6.981 -6.580 20.222 1.00 47.12 311 HIS A CA 1
ATOM 2498 C C . HIS A 1 311 ? 7.387 -5.142 19.893 1.00 47.12 311 HIS A C 1
ATOM 2500 O O . HIS A 1 311 ? 8.180 -4.598 20.655 1.00 47.12 311 HIS A O 1
ATOM 2506 N N . ASP A 1 312 ? 6.798 -4.495 18.887 1.00 45.88 312 ASP A N 1
ATOM 2507 C CA . ASP A 1 312 ? 7.068 -3.077 18.613 1.00 45.88 312 ASP A CA 1
ATOM 2508 C C . ASP A 1 312 ? 5.818 -2.203 18.812 1.00 45.88 312 ASP A C 1
ATOM 2510 O O . ASP A 1 312 ? 5.171 -1.790 17.851 1.00 45.88 312 ASP A O 1
ATOM 2514 N N . PHE A 1 313 ? 5.500 -1.924 20.084 1.00 39.94 313 PHE A N 1
ATOM 2515 C CA . PHE A 1 313 ? 4.816 -0.710 20.558 1.00 39.94 313 PHE A CA 1
ATOM 2516 C C . PHE A 1 313 ? 5.319 -0.331 21.956 1.00 39.94 313 PHE A C 1
ATOM 2518 O O . PHE A 1 313 ? 5.368 -1.224 22.834 1.00 39.94 313 PHE A O 1
#

Mean predicted aligned error: 19.15 Å

Foldseek 3Di:
DDDDDDDDDDDDDDPPPPPPPDDDDDDDDDDDDDDDDPPPDDDPDDDWFFWWFAFDDDDDDPPPDPPPPPDPDDRDTDTDGDDDPVVLVVVCVPPPRNRIDGDDPVLVVLLVVLQVVLVVCCVPDDPVCNVVRDDSVVSSVVVVVVVVVVVVVVVVVVVPPDPCCPPPVVVVVVVVVVVVVVVLVVDDPVVNCVVVVPDPPPVVVVVVVVVVVVVVVVVVPPPPPPPDPPCPVVVVLLVVLVVVQVVLCPVPPQFHALVSCVVVCVVPPVDDPDDSVVVLVVLCVVLVHDNVVHHGSVSSSVVVVVVPPVPDD

Organism: NCBI:txid2562237

Nearest PDB structures (foldseek):
  1xo5-assembly1_A  TM=8.166E-01  e=4.655E-01  Homo sapiens

Secondary structure (DSSP, 8-state):
-----PPP------TTSSSSSS----------------TTS---------B---PPP----SSTTSSTTS--S-PPP---B---HHHHHHHHHT-TT-------STTHHHHHHHHHHHHHHHHHS-TTTTTSSPPHHHHHHHHHHHHHHHHHHHHHHHHHS-TTTTSHHHHHHHHHHHHHHHHHHHS-HHHHHHHS-TT--SHHHHHHHHHHHHHHHHHTT--TT--SSS-HHHHHHHHHHHHHHHHH-SS-SSEE-HHHHHHHHHHH-----S-HHHHHHHHHHHTT--TTT-EEHHHHHHHTTTT--TT--

Solvent-accessible surface area (backbone atoms only — not comparable to full-atom values): 19878 Å² total; per-residue (Å²): 144,81,88,86,79,88,78,84,85,78,77,92,78,72,95,75,76,79,77,76,85,68,87,86,82,87,80,96,73,94,75,84,87,81,86,80,83,73,87,86,78,80,78,90,85,82,91,81,59,38,45,36,37,43,59,81,81,86,85,76,95,83,78,62,84,80,69,67,87,79,68,81,89,68,77,61,73,54,76,46,59,47,73,45,71,64,60,53,49,50,56,36,71,70,34,90,76,61,38,49,49,85,56,58,81,85,48,43,67,52,40,54,50,20,40,53,48,34,53,52,50,57,70,70,43,54,83,86,47,53,81,75,54,64,51,34,66,54,48,30,50,50,55,54,49,54,52,51,52,52,53,52,49,52,50,50,54,58,70,68,46,57,92,46,66,87,34,71,65,42,50,51,52,48,51,52,51,51,50,52,51,54,54,56,68,71,45,54,72,69,55,39,39,69,76,52,51,91,70,63,67,70,56,56,52,46,52,52,46,49,50,51,48,48,49,52,55,58,64,73,64,66,66,99,78,80,85,85,79,86,54,60,66,60,52,51,52,51,52,49,49,52,51,52,48,60,68,39,30,81,86,68,82,67,39,39,41,68,85,40,44,42,74,54,45,60,68,74,54,82,75,75,93,66,62,69,69,61,53,47,47,49,52,22,61,73,61,71,40,51,75,91,71,26,42,36,69,69,45,53,50,48,61,71,56,64,74,70,61,94,76,85,127